Protein AF-0000000086267698 (afdb_homodimer)

Organism: Populus euphratica (NCBI:txid75702)

Secondary structure (DSSP, 8-state):
-----GGGTT--HHHHHHHHHHHHHS-TT-TTHHHHHHHHHTS-S-HHHHHHHHHHHHHHHHHHHHHHHHHHHHH-SS-------B------HHHHHHHHHHHH-/-----GGGTT--HHHHHHHHHHHHHS-TT-TTHHHHHHHHHTS-S-HHHHHHHHHHHHHHHHHHHHHHHHHHHHH-SS-------B------HHHHHHHHHHHH-

Foldseek 3Di:
DPPDQCLPPPDDPLLVVQLVVLPVVADPPPPCSLVSSCVSSPVPADSLSSLLVVLVVVVVLVVVQVVVVVVQVVPDPDPSPCPVDDPPPVCDPVSVVSVVVSVVD/DPPDQCLPPPDDPLLVVQLVVLPVVADPPPPCSLVSSCVSSPVPADSLSSLLVVLVVVVVLVVVQVVVVVVQVVPDPDPSPCPVDPPPPVCDPVSVVSVVVSVVD

Solvent-accessible surface area (backbone atoms only — not comparable to full-atom values): 11882 Å² total; per-residue (Å²): 130,82,67,73,55,68,82,61,57,85,50,46,47,68,43,50,52,36,40,49,50,30,53,20,70,45,49,89,77,44,92,55,34,47,60,53,36,17,51,61,46,65,59,81,46,47,44,66,52,50,51,51,51,47,44,50,52,51,49,52,53,49,46,30,50,50,28,53,52,52,49,47,59,71,68,48,96,56,83,72,69,80,70,50,42,47,29,74,78,67,66,46,74,65,44,50,53,50,49,55,50,54,74,71,99,129,82,68,75,54,68,81,61,59,86,50,45,47,67,42,48,51,36,41,50,51,30,54,21,71,44,49,88,78,43,92,54,34,46,59,54,36,16,50,61,45,64,59,80,46,47,44,67,53,49,51,52,51,48,45,50,52,51,51,53,51,49,46,31,50,50,28,53,50,50,48,49,59,71,66,45,97,56,83,73,70,79,70,50,42,48,29,73,76,67,64,45,74,65,44,51,54,51,50,54,49,54,76,70,100

pLDDT: mean 71.82, std 22.84, range [31.47, 97.5]

Structure (mmCIF, N/CA/C/O backbone):
data_AF-0000000086267698-model_v1
#
loop_
_entity.id
_entity.type
_entity.pdbx_description
1 polymer 'Protein RADIALIS-like 4'
#
loop_
_atom_site.group_PDB
_atom_site.id
_atom_site.type_symbol
_atom_site.label_atom_id
_atom_site.label_alt_id
_atom_site.label_comp_id
_atom_site.label_asym_id
_atom_site.label_entity_id
_atom_site.label_seq_id
_atom_site.pdbx_PDB_ins_code
_atom_site.Cartn_x
_atom_site.Cartn_y
_atom_site.Cartn_z
_atom_site.occupancy
_atom_site.B_iso_or_equiv
_atom_site.auth_seq_id
_atom_site.auth_comp_id
_atom_site.auth_asym_id
_atom_site.auth_atom_id
_atom_site.pdbx_PDB_model_num
ATOM 1 N N . MET A 1 1 ? -17.672 -8.023 -11.117 1 34.06 1 MET A N 1
ATOM 2 C CA . MET A 1 1 ? -16.75 -7.113 -11.797 1 34.06 1 MET A CA 1
ATOM 3 C C . MET A 1 1 ? -16.609 -5.809 -11.023 1 34.06 1 MET A C 1
ATOM 5 O O . MET A 1 1 ? -17.453 -4.918 -11.141 1 34.06 1 MET A O 1
ATOM 9 N N . ASP A 1 2 ? -16.266 -5.863 -9.844 1 43 2 ASP A N 1
ATOM 10 C CA . ASP A 1 2 ? -16.5 -4.785 -8.891 1 43 2 ASP A CA 1
ATOM 11 C C . ASP A 1 2 ? -15.789 -3.506 -9.32 1 43 2 ASP A C 1
ATOM 13 O O . ASP A 1 2 ? -14.586 -3.527 -9.602 1 43 2 ASP A O 1
ATOM 17 N N . ALA A 1 3 ? -16.562 -2.738 -9.969 1 49.53 3 ALA A N 1
ATOM 18 C CA . ALA A 1 3 ? -16.234 -1.419 -10.508 1 49.53 3 ALA A CA 1
ATOM 19 C C . ALA A 1 3 ? -15.367 -0.627 -9.531 1 49.53 3 ALA A C 1
ATOM 21 O O . ALA A 1 3 ? -15.609 -0.657 -8.32 1 49.53 3 ALA A O 1
ATOM 22 N N . LEU A 1 4 ? -14.125 -0.518 -9.953 1 57.16 4 LEU A N 1
ATOM 23 C CA . LEU A 1 4 ? -13.297 0.364 -9.133 1 57.16 4 LEU A CA 1
ATOM 24 C C . LEU A 1 4 ? -14.086 1.599 -8.703 1 57.16 4 LEU A C 1
ATOM 26 O O . LEU A 1 4 ? -14.789 2.203 -9.508 1 57.16 4 LEU A O 1
ATOM 30 N N . PRO A 1 5 ? -14.227 1.732 -7.473 1 56.91 5 PRO A N 1
ATOM 31 C CA . PRO A 1 5 ? -14.984 2.896 -7 1 56.91 5 PRO A CA 1
ATOM 32 C C . PRO A 1 5 ? -14.617 4.176 -7.746 1 56.91 5 PRO A C 1
ATOM 34 O O . PRO A 1 5 ? -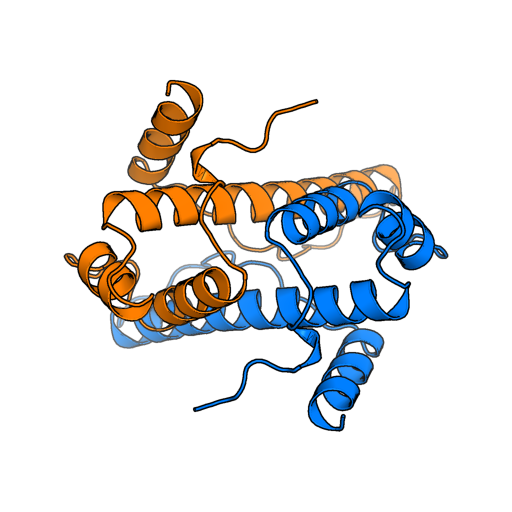13.461 4.375 -8.117 1 56.91 5 PRO A O 1
ATOM 37 N N . LYS A 1 6 ? -15.531 4.852 -8.18 1 57.47 6 LYS A N 1
ATOM 38 C CA . LYS A 1 6 ? -15.406 6.117 -8.906 1 57.47 6 LYS A CA 1
ATOM 39 C C . LYS A 1 6 ? -14.336 7.004 -8.281 1 57.47 6 LYS A C 1
ATOM 41 O O . LYS A 1 6 ? -13.695 7.801 -8.977 1 57.47 6 LYS A O 1
ATOM 46 N N . VAL A 1 7 ? -14.344 6.82 -6.949 1 58.22 7 VAL A N 1
ATOM 47 C CA . VAL A 1 7 ? -13.383 7.648 -6.227 1 58.22 7 VAL A CA 1
ATOM 48 C C . VAL A 1 7 ? -11.969 7.348 -6.715 1 58.22 7 VAL A C 1
ATOM 50 O O . VAL A 1 7 ? -11.078 8.195 -6.613 1 58.22 7 VAL A O 1
ATOM 53 N N . LEU A 1 8 ? -11.922 6.203 -7.266 1 61.47 8 LEU A N 1
ATOM 54 C CA . LEU A 1 8 ? -10.609 5.754 -7.719 1 61.47 8 LEU A CA 1
ATOM 55 C C . LEU A 1 8 ? -10.211 6.445 -9.023 1 61.47 8 LEU A C 1
ATOM 57 O O . LEU A 1 8 ? -9.031 6.531 -9.352 1 61.47 8 LEU A O 1
ATOM 61 N N . TYR A 1 9 ? -11.359 7.066 -9.508 1 65.62 9 TYR A N 1
ATOM 62 C CA . TYR A 1 9 ? -11.086 7.719 -10.781 1 65.62 9 TYR A CA 1
ATOM 63 C C . TYR A 1 9 ? -10.453 9.086 -10.57 1 65.62 9 TYR A C 1
ATOM 65 O O . TYR A 1 9 ? -10.742 9.766 -9.586 1 65.62 9 TYR A O 1
ATOM 73 N N . GLY A 1 10 ? -9.266 9.297 -11.172 1 80.44 10 GLY A N 1
ATOM 74 C CA . GLY A 1 10 ? -8.68 10.625 -11.172 1 80.44 10 GLY A CA 1
ATOM 75 C C . GLY A 1 10 ? -7.328 10.68 -10.484 1 80.44 10 GLY A C 1
ATOM 76 O O . GLY A 1 10 ? -6.742 11.758 -10.352 1 80.44 10 GLY A O 1
ATOM 77 N N . TRP A 1 11 ? -7.074 9.523 -9.906 1 88.75 11 TRP A N 1
ATOM 78 C CA . TRP A 1 11 ? -5.73 9.5 -9.344 1 88.75 11 TRP A CA 1
ATOM 79 C C . TRP A 1 11 ? -4.727 8.945 -10.352 1 88.75 11 TRP A C 1
ATOM 81 O O . TRP A 1 11 ? -4.949 7.883 -10.93 1 88.75 11 TRP A O 1
ATOM 91 N N . SER A 1 12 ? -3.734 9.719 -10.547 1 84 12 SER A N 1
ATOM 92 C CA . SER A 1 12 ? -2.615 9.211 -11.344 1 84 12 SER A CA 1
ATOM 93 C C . SER A 1 12 ? -1.603 8.484 -10.461 1 84 12 SER A C 1
ATOM 95 O O . SER A 1 12 ? -1.637 8.609 -9.234 1 84 12 SER A O 1
ATOM 97 N N . TRP A 1 13 ? -0.738 7.824 -11.062 1 84.06 13 TRP A N 1
ATOM 98 C CA . TRP A 1 13 ? 0.321 7.148 -10.32 1 84.06 13 TRP A CA 1
ATOM 99 C C . TRP A 1 13 ? 1.177 8.156 -9.562 1 84.06 13 TRP A C 1
ATOM 101 O O . TRP A 1 13 ? 1.533 7.926 -8.406 1 84.06 13 TRP A O 1
ATOM 111 N N . GLU A 1 14 ? 1.469 9.227 -10.25 1 84.5 14 GLU A N 1
ATOM 112 C CA . GLU A 1 14 ? 2.275 10.273 -9.625 1 84.5 14 GLU A CA 1
ATOM 113 C C . GLU A 1 14 ? 1.571 10.844 -8.398 1 84.5 14 GLU A C 1
ATOM 115 O O . GLU A 1 14 ? 2.197 11.047 -7.355 1 84.5 14 GLU A O 1
ATOM 120 N N . GLU A 1 15 ? 0.336 11.109 -8.547 1 90 15 GLU A N 1
ATOM 121 C CA . GLU A 1 15 ? -0.439 11.609 -7.418 1 90 15 GLU A CA 1
ATOM 122 C C . GLU A 1 15 ? -0.441 10.609 -6.262 1 90 15 GLU A C 1
ATOM 124 O O . GLU A 1 15 ? -0.322 11 -5.098 1 90 15 GLU A O 1
ATOM 129 N N . ASN A 1 16 ? -0.576 9.383 -6.617 1 91.44 16 ASN A N 1
ATOM 130 C CA . ASN A 1 16 ? -0.551 8.359 -5.578 1 91.44 16 ASN A CA 1
ATOM 131 C C . ASN A 1 16 ? 0.794 8.328 -4.855 1 91.44 16 ASN A C 1
ATOM 133 O O . ASN A 1 16 ? 0.844 8.195 -3.631 1 91.44 16 ASN A O 1
ATOM 137 N N . LYS A 1 17 ? 1.813 8.453 -5.555 1 89.81 17 LYS A N 1
ATOM 138 C CA . LYS A 1 17 ? 3.139 8.445 -4.941 1 89.81 17 LYS A CA 1
ATOM 139 C C . LYS A 1 17 ? 3.334 9.648 -4.027 1 89.81 17 LYS A C 1
ATOM 141 O O . LYS A 1 17 ? 3.873 9.516 -2.926 1 89.81 17 LYS A O 1
ATOM 146 N N . LEU A 1 18 ? 2.941 10.758 -4.484 1 92.19 18 LEU A N 1
ATOM 147 C CA . LEU A 1 18 ? 3.01 11.953 -3.652 1 92.19 18 LEU A CA 1
ATOM 148 C C . LEU A 1 18 ? 2.16 11.789 -2.396 1 92.19 18 LEU A C 1
ATOM 150 O O . LEU A 1 18 ? 2.572 12.195 -1.306 1 92.19 18 LEU A O 1
ATOM 154 N N . PHE A 1 19 ? 1.022 11.188 -2.541 1 94.81 19 PHE A N 1
ATOM 155 C CA . PHE A 1 19 ? 0.119 10.922 -1.429 1 94.81 19 PHE A CA 1
ATOM 156 C C . PHE A 1 19 ? 0.783 10.016 -0.396 1 94.81 19 PHE A C 1
ATOM 158 O O . PHE A 1 19 ? 0.757 10.312 0.801 1 94.81 19 PHE A O 1
ATOM 165 N N . GLU A 1 20 ? 1.372 9.008 -0.862 1 92.38 20 GLU A N 1
ATOM 166 C CA . GLU A 1 20 ? 2.043 8.062 0.025 1 92.38 20 GLU A CA 1
ATOM 167 C C . GLU A 1 20 ? 3.199 8.727 0.768 1 92.38 20 GLU A C 1
ATOM 169 O O . GLU A 1 20 ? 3.41 8.469 1.955 1 92.38 20 GLU A O 1
ATOM 174 N N . MET A 1 21 ? 3.889 9.516 0.102 1 93.06 21 MET A N 1
ATOM 175 C CA . MET A 1 21 ? 4.973 10.266 0.733 1 93.06 21 MET A CA 1
ATOM 176 C C . MET A 1 21 ? 4.43 11.211 1.797 1 93.06 21 MET A C 1
ATOM 178 O O . MET A 1 21 ? 4.996 11.32 2.887 1 93.06 21 MET A O 1
ATOM 182 N N . ALA A 1 22 ? 3.379 11.898 1.502 1 96.31 22 ALA A N 1
ATOM 183 C CA . ALA A 1 22 ? 2.75 12.82 2.445 1 96.31 22 ALA A CA 1
ATOM 184 C C . ALA A 1 22 ? 2.334 12.102 3.723 1 96.31 22 ALA A C 1
ATOM 186 O O . ALA A 1 22 ? 2.502 12.625 4.824 1 96.31 22 ALA A O 1
ATOM 187 N N . LEU A 1 23 ? 1.859 10.875 3.557 1 94.94 23 LEU A N 1
ATOM 188 C CA . LEU A 1 23 ? 1.433 10.094 4.715 1 94.94 23 LEU A CA 1
ATOM 189 C C . LEU A 1 23 ? 2.615 9.789 5.629 1 94.94 23 LEU A C 1
ATOM 191 O O . LEU A 1 23 ? 2.457 9.703 6.848 1 94.94 23 LEU A O 1
ATOM 195 N N . ALA A 1 24 ? 3.725 9.617 5.016 1 90.81 24 ALA A N 1
ATOM 196 C CA . ALA A 1 24 ? 4.926 9.312 5.785 1 90.81 24 ALA A CA 1
ATOM 197 C C . ALA A 1 24 ? 5.422 10.547 6.535 1 90.81 24 ALA A C 1
ATOM 199 O O . ALA A 1 24 ? 5.977 10.438 7.633 1 90.81 24 ALA A O 1
ATOM 200 N N . VAL A 1 25 ? 5.168 11.625 5.977 1 94.19 25 VAL A N 1
ATOM 201 C CA . VAL A 1 25 ? 5.742 12.867 6.469 1 94.19 25 VAL A CA 1
ATOM 202 C C . VAL A 1 25 ? 4.816 13.484 7.516 1 94.19 25 VAL A C 1
ATOM 204 O O . VAL A 1 25 ? 5.277 14.031 8.523 1 94.19 25 VAL A O 1
ATOM 207 N N . VAL A 1 26 ? 3.496 13.406 7.32 1 95.06 26 VAL A N 1
ATOM 208 C CA . VAL A 1 26 ? 2.533 14.078 8.188 1 95.06 26 VAL A CA 1
ATOM 209 C C . VAL A 1 26 ? 2.041 13.109 9.258 1 95.06 26 VAL A C 1
ATOM 211 O O . VAL A 1 26 ? 1.498 12.047 8.945 1 95.06 26 VAL A O 1
ATOM 214 N N . ASP A 1 27 ? 2.15 13.555 10.477 1 88.94 27 ASP A N 1
ATOM 215 C CA . ASP A 1 27 ? 1.721 12.75 11.617 1 88.94 27 ASP A CA 1
ATOM 216 C C . ASP A 1 27 ? 0.236 12.406 11.516 1 88.94 27 ASP A C 1
ATOM 218 O O . ASP A 1 27 ? -0.578 13.25 11.141 1 88.94 27 ASP A O 1
ATOM 222 N N . GLU A 1 28 ? -0.077 11.188 11.883 1 86.88 28 GLU A N 1
ATOM 223 C CA . GLU A 1 28 ? -1.46 10.727 11.844 1 86.88 28 GLU A CA 1
ATOM 224 C C . GLU A 1 28 ? -2.342 11.523 12.797 1 86.88 28 GLU A C 1
ATOM 226 O O . GLU A 1 28 ? -3.537 11.695 12.555 1 86.88 28 GLU A O 1
ATOM 231 N N . GLU A 1 29 ? -1.745 12.062 13.727 1 86.44 29 GLU A N 1
ATOM 232 C CA . GLU A 1 29 ? -2.508 12.75 14.766 1 86.44 29 GLU A CA 1
ATOM 233 C C . GLU A 1 29 ? -2.557 14.25 14.516 1 86.44 29 GLU A C 1
ATOM 235 O O . GLU A 1 29 ? -3.219 14.992 15.25 1 86.44 29 GLU A O 1
ATOM 240 N N . ASP A 1 30 ? -1.882 14.75 13.531 1 90.69 30 ASP A N 1
ATOM 241 C CA . ASP A 1 30 ? -1.944 16.172 13.195 1 90.69 30 ASP A CA 1
ATOM 242 C C . ASP A 1 30 ? -3.383 16.609 12.93 1 90.69 30 ASP A C 1
ATOM 244 O O . ASP A 1 30 ? -4.07 16.016 12.094 1 90.69 30 ASP A O 1
ATOM 248 N N . PRO A 1 31 ? -3.859 17.609 13.648 1 94.5 31 PRO A N 1
ATOM 249 C CA . PRO A 1 31 ? -5.25 18.031 13.477 1 94.5 31 PRO A CA 1
ATOM 250 C C . PRO A 1 31 ? -5.547 18.531 12.062 1 94.5 31 PRO A C 1
ATOM 252 O O . PRO A 1 31 ? -6.691 18.484 11.609 1 94.5 31 PRO A O 1
ATOM 255 N N . ASP A 1 32 ? -4.57 18.953 11.367 1 96.94 32 ASP A N 1
ATOM 256 C CA . ASP A 1 32 ? -4.738 19.438 10 1 96.94 32 ASP A CA 1
ATOM 257 C C . ASP A 1 32 ? -4.172 18.438 8.992 1 96.94 32 ASP A C 1
ATOM 259 O O . ASP A 1 32 ? -3.779 18.828 7.887 1 96.94 32 ASP A O 1
ATOM 263 N N . ARG A 1 33 ? -4.059 17.234 9.344 1 96.06 33 ARG A N 1
ATOM 264 C CA . ARG A 1 33 ? -3.354 16.234 8.555 1 96.06 33 ARG A CA 1
ATOM 265 C C . ARG A 1 33 ? -3.812 16.25 7.102 1 96.06 33 ARG A C 1
ATOM 267 O O . ARG A 1 33 ? -2.992 16.344 6.188 1 96.06 33 ARG A O 1
ATOM 274 N N . TRP A 1 34 ? -5.141 16.266 6.926 1 96.44 34 TRP A N 1
ATOM 275 C CA . TRP A 1 34 ? -5.656 16.062 5.574 1 96.44 34 TRP A CA 1
ATOM 276 C C . TRP A 1 34 ? -5.52 17.344 4.746 1 96.44 34 TRP A C 1
ATOM 278 O O . TRP A 1 34 ? -5.328 17.281 3.527 1 96.44 34 TRP A O 1
ATOM 288 N N . LYS A 1 35 ? -5.574 18.422 5.398 1 97.38 35 LYS A N 1
ATOM 289 C CA . LYS A 1 35 ? -5.27 19.688 4.723 1 97.38 35 LYS A CA 1
ATOM 290 C C . LYS A 1 35 ? -3.832 19.688 4.207 1 97.38 35 LYS A C 1
ATOM 292 O O . LYS A 1 35 ? -3.582 20.062 3.057 1 97.38 35 LYS A O 1
ATOM 297 N N . VAL A 1 36 ? -2.879 19.281 5.047 1 97.5 36 VAL A N 1
ATOM 298 C CA . VAL A 1 36 ? -1.464 19.281 4.695 1 97.5 36 VAL A CA 1
ATOM 299 C C . VAL A 1 36 ? -1.209 18.234 3.605 1 97.5 36 VAL A C 1
ATOM 301 O O . VAL A 1 36 ? -0.523 18.516 2.619 1 97.5 36 VAL A O 1
ATOM 304 N N . VAL A 1 37 ? -1.787 17.062 3.77 1 97.38 37 VAL A N 1
ATOM 305 C CA . VAL A 1 37 ? -1.616 15.984 2.797 1 97.38 37 VAL A CA 1
ATOM 306 C C . VAL A 1 37 ? -2.148 16.422 1.438 1 97.38 37 VAL A C 1
ATOM 308 O O . VAL A 1 37 ? -1.491 16.234 0.413 1 97.38 37 VAL A O 1
ATOM 311 N N . ALA A 1 38 ? -3.336 17.047 1.396 1 97.12 38 ALA A N 1
ATOM 312 C CA . ALA A 1 38 ? -3.91 17.516 0.141 1 97.12 38 ALA A CA 1
ATOM 313 C C . ALA A 1 38 ? -2.977 18.516 -0.545 1 97.12 38 ALA A C 1
ATOM 315 O O . ALA A 1 38 ? -2.779 18.453 -1.761 1 97.12 38 ALA A O 1
ATOM 316 N N . ALA A 1 39 ? -2.4 19.359 0.216 1 97.12 39 ALA A N 1
ATOM 317 C CA . ALA A 1 39 ? -1.478 20.359 -0.328 1 97.12 39 ALA A CA 1
ATOM 318 C C . ALA A 1 39 ? -0.237 19.688 -0.914 1 97.12 39 ALA A C 1
ATOM 320 O O . ALA A 1 39 ? 0.255 20.094 -1.97 1 97.12 39 ALA A O 1
ATOM 321 N N . MET A 1 40 ? 0.259 18.656 -0.314 1 96.12 40 MET A N 1
ATOM 322 C CA . MET A 1 40 ? 1.487 17.98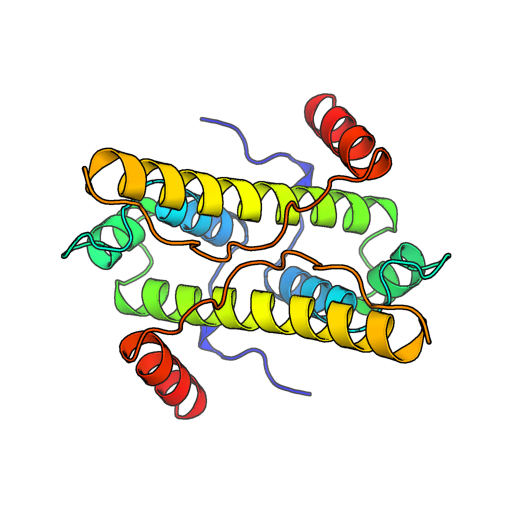4 -0.72 1 96.12 40 MET A CA 1
ATOM 323 C C . MET A 1 40 ? 1.271 17.188 -1.999 1 96.12 40 MET A C 1
ATOM 325 O O . MET A 1 40 ? 2.223 16.906 -2.73 1 96.12 40 MET A O 1
ATOM 329 N N . VAL A 1 41 ? 0.066 16.75 -2.342 1 95.19 41 VAL A N 1
ATOM 330 C CA . VAL A 1 41 ? -0.224 16 -3.562 1 95.19 41 VAL A CA 1
ATOM 331 C C . VAL A 1 41 ? -0.285 16.953 -4.75 1 95.19 41 VAL A C 1
ATOM 333 O O . VAL A 1 41 ? -0.22 16.531 -5.906 1 95.19 41 VAL A O 1
ATOM 336 N N . GLY A 1 42 ? -0.353 18.203 -4.562 1 88.75 42 GLY A N 1
ATOM 337 C CA . GLY A 1 42 ? -0.32 19.156 -5.648 1 88.75 42 GLY A CA 1
ATOM 338 C C . GLY A 1 42 ? -1.501 20.109 -5.641 1 88.75 42 GLY A C 1
ATOM 339 O O . GLY A 1 42 ? -1.693 20.875 -6.586 1 88.75 42 GLY A O 1
ATOM 340 N N . GLY A 1 43 ? -2.285 20.016 -4.699 1 81.69 43 GLY A N 1
ATOM 341 C CA . GLY A 1 43 ? -3.346 21 -4.52 1 81.69 43 GLY A CA 1
ATOM 342 C C . GLY A 1 43 ? -4.566 20.719 -5.375 1 81.69 43 GLY A C 1
ATOM 343 O O . GLY A 1 43 ? -5.559 21.453 -5.305 1 81.69 43 GLY A O 1
ATOM 344 N N . ARG A 1 44 ? -4.523 19.641 -6.168 1 87.88 44 ARG A N 1
ATOM 345 C CA . ARG A 1 44 ? -5.672 19.344 -7.016 1 87.88 44 ARG A CA 1
ATOM 346 C C . ARG A 1 44 ? -6.621 18.375 -6.324 1 87.88 44 ARG A C 1
ATOM 348 O O . ARG A 1 44 ? -7.727 18.125 -6.812 1 87.88 44 ARG A O 1
ATOM 355 N N . LYS A 1 45 ? -6.223 17.781 -5.309 1 93.81 45 LYS A N 1
ATOM 356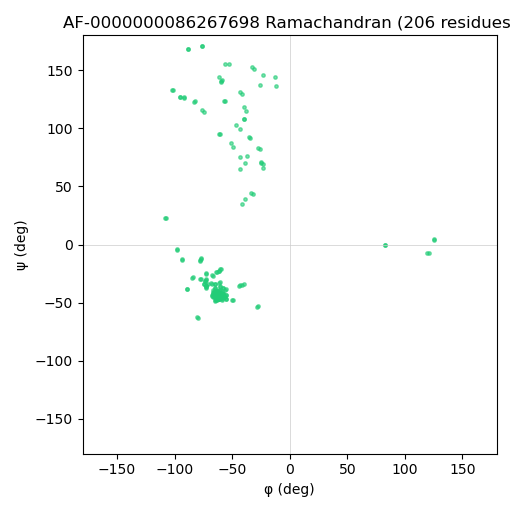 C CA . LYS A 1 45 ? -7.055 16.906 -4.496 1 93.81 45 LYS A CA 1
ATOM 357 C C . LYS A 1 45 ? -7.527 17.609 -3.229 1 93.81 45 LYS A C 1
ATOM 359 O O . LYS A 1 45 ? -6.758 18.312 -2.58 1 93.81 45 LYS A O 1
ATOM 364 N N . SER A 1 46 ? -8.844 17.453 -2.992 1 94 46 SER A N 1
ATOM 365 C CA . SER A 1 46 ? -9.406 18.031 -1.776 1 94 46 SER A CA 1
ATOM 366 C C . SER A 1 46 ? -9.055 17.188 -0.551 1 94 46 SER A C 1
ATOM 368 O O . SER A 1 46 ? -8.562 16.062 -0.681 1 94 46 SER A O 1
ATOM 370 N N . GLU A 1 47 ? -9.367 17.75 0.627 1 95 47 GLU A N 1
ATOM 371 C CA . GLU A 1 47 ? -9.211 17.016 1.876 1 95 47 GLU A CA 1
ATOM 372 C C . GLU A 1 47 ? -10.023 15.719 1.859 1 95 47 GLU A C 1
ATOM 374 O O . GLU A 1 47 ? -9.539 14.672 2.277 1 95 47 GLU A O 1
ATOM 379 N N . GLU A 1 48 ? -11.164 15.852 1.372 1 90.81 48 GLU A N 1
ATOM 380 C CA . GLU A 1 48 ? -12.039 14.68 1.29 1 90.81 48 GLU A CA 1
ATOM 381 C C . GLU A 1 48 ? -11.461 13.633 0.34 1 90.81 48 GLU A C 1
ATOM 383 O O . GLU A 1 48 ? -11.5 12.438 0.631 1 90.81 48 GLU A O 1
ATOM 388 N N . ASP A 1 49 ? -10.906 14.078 -0.763 1 93 49 ASP A N 1
ATOM 389 C CA . ASP A 1 49 ? -10.312 13.164 -1.73 1 93 49 ASP A CA 1
ATOM 390 C C . ASP A 1 49 ? -9.188 12.352 -1.098 1 93 49 ASP A C 1
ATOM 392 O O . ASP A 1 49 ? -9.117 11.133 -1.271 1 93 49 ASP A O 1
ATOM 396 N N . VAL A 1 50 ? -8.352 12.992 -0.395 1 94.56 50 VAL A N 1
ATOM 397 C CA . VAL A 1 50 ? -7.188 12.297 0.147 1 94.56 50 VAL A CA 1
ATOM 398 C C . VAL A 1 50 ? -7.617 11.398 1.306 1 94.56 50 VAL A C 1
ATOM 400 O O . VAL A 1 50 ? -7.035 10.328 1.521 1 94.56 50 VAL A O 1
ATOM 403 N N . GLN A 1 51 ? -8.609 11.773 2.025 1 90.31 51 GLN A N 1
ATOM 404 C CA . GLN A 1 51 ? -9.141 10.906 3.068 1 90.31 51 GLN A CA 1
ATOM 405 C C . GLN A 1 51 ? -9.703 9.617 2.473 1 90.31 51 GLN A C 1
ATOM 407 O O . GLN A 1 51 ? -9.43 8.523 2.967 1 90.31 51 GLN A O 1
ATOM 412 N N . LYS A 1 52 ? -10.445 9.789 1.495 1 88.31 52 LYS A N 1
ATOM 413 C CA . LYS A 1 52 ? -11.016 8.625 0.824 1 88.31 52 LYS A CA 1
ATOM 414 C C . LYS A 1 52 ? -9.922 7.738 0.238 1 88.31 52 LYS A C 1
ATOM 416 O O . LYS A 1 52 ? -10 6.512 0.326 1 88.31 52 LYS A O 1
ATOM 421 N N . HIS A 1 53 ? -8.945 8.352 -0.373 1 91.38 53 HIS A N 1
ATOM 422 C CA . HIS A 1 53 ? -7.82 7.613 -0.933 1 91.38 53 HIS A CA 1
ATOM 423 C C . HIS A 1 53 ? -7.07 6.848 0.153 1 91.38 53 HIS A C 1
ATOM 425 O O . HIS A 1 53 ? -6.551 5.758 -0.097 1 91.38 53 HIS A O 1
ATOM 431 N N . TYR A 1 54 ? -7.09 7.457 1.313 1 90.88 54 TYR A N 1
ATOM 432 C CA . TYR A 1 54 ? -6.469 6.789 2.453 1 90.88 54 TYR A CA 1
ATOM 433 C C . TYR A 1 54 ? -7.246 5.539 2.842 1 90.88 54 TYR A C 1
ATOM 435 O O . TYR A 1 54 ? -6.656 4.48 3.076 1 90.88 54 TYR A O 1
ATOM 443 N N . VAL A 1 55 ? -8.461 5.629 2.869 1 84.81 55 VAL A N 1
ATOM 444 C CA . VAL A 1 55 ? -9.305 4.484 3.199 1 84.81 55 VAL A CA 1
ATOM 445 C C . VAL A 1 55 ? -9.109 3.381 2.16 1 84.81 55 VAL A C 1
ATOM 447 O O . VAL A 1 55 ? -8.961 2.207 2.51 1 84.81 55 VAL A O 1
ATOM 450 N N . ILE A 1 56 ? -9.047 3.744 0.957 1 86.31 56 ILE A N 1
ATOM 451 C CA . ILE A 1 56 ? -8.852 2.791 -0.129 1 86.31 56 ILE A CA 1
ATOM 452 C C . ILE A 1 56 ? -7.484 2.119 0.019 1 86.31 56 ILE A C 1
ATOM 454 O O . ILE A 1 56 ? -7.363 0.902 -0.136 1 86.31 56 ILE A O 1
ATOM 458 N N . LEU A 1 57 ? -6.488 2.895 0.298 1 88.5 57 LEU A N 1
ATOM 459 C CA . LEU A 1 57 ? -5.156 2.35 0.537 1 88.5 57 LEU A CA 1
ATOM 460 C C . LEU A 1 57 ? -5.188 1.306 1.647 1 88.5 57 LEU A C 1
ATOM 462 O O . LEU A 1 57 ? -4.609 0.225 1.505 1 88.5 57 LEU A O 1
ATOM 466 N N . LEU A 1 58 ? -5.91 1.604 2.707 1 83.81 58 LEU A N 1
ATOM 467 C CA . LEU A 1 58 ? -6 0.682 3.834 1 83.81 58 LEU A CA 1
ATOM 468 C C . LEU A 1 58 ? -6.738 -0.592 3.439 1 83.81 58 LEU A C 1
ATOM 470 O O . LEU A 1 58 ? -6.344 -1.691 3.836 1 83.81 58 LEU A O 1
ATOM 474 N N . GLU A 1 59 ? -7.734 -0.427 2.715 1 82.75 59 GLU A N 1
ATOM 475 C CA . GLU A 1 59 ? -8.484 -1.587 2.236 1 82.75 59 GLU A CA 1
ATOM 476 C C . GLU A 1 59 ? -7.613 -2.477 1.353 1 82.75 59 GLU A C 1
ATOM 478 O O . GLU A 1 59 ? -7.648 -3.703 1.473 1 82.75 59 GLU A O 1
ATOM 483 N N . ASP A 1 60 ? -6.883 -1.868 0.47 1 84.44 60 ASP A N 1
ATOM 484 C CA . ASP A 1 60 ? -5.984 -2.621 -0.396 1 84.44 60 ASP A CA 1
ATOM 485 C C . ASP A 1 60 ? -4.973 -3.418 0.426 1 84.44 60 ASP A C 1
ATOM 487 O O . ASP A 1 60 ? -4.746 -4.602 0.162 1 84.44 60 ASP A O 1
ATOM 491 N N . LEU A 1 61 ? -4.434 -2.771 1.4 1 84.56 61 LEU A N 1
ATOM 492 C CA . LEU A 1 61 ? -3.447 -3.424 2.256 1 84.56 61 LEU A CA 1
ATOM 493 C C . LEU A 1 61 ? -4.074 -4.59 3.014 1 84.56 61 LEU A C 1
ATOM 495 O O . LEU A 1 61 ? -3.465 -5.656 3.131 1 84.56 61 LEU A O 1
ATOM 499 N N . GLN A 1 62 ? -5.219 -4.41 3.492 1 82.06 62 GLN A N 1
ATOM 500 C CA . GLN A 1 62 ? -5.922 -5.473 4.207 1 82.06 62 GLN A CA 1
ATOM 501 C C . GLN A 1 62 ? -6.211 -6.656 3.287 1 82.06 62 GLN A C 1
ATOM 503 O O . GLN A 1 62 ? -6.117 -7.812 3.707 1 82.06 62 GLN A O 1
ATOM 508 N N . GLY A 1 63 ? -6.602 -6.332 2.123 1 83.62 63 GLY A N 1
ATOM 509 C CA . GLY A 1 63 ? -6.852 -7.387 1.15 1 83.62 63 GLY A CA 1
ATOM 510 C C . GLY A 1 63 ? -5.629 -8.242 0.876 1 83.62 63 GLY A C 1
ATOM 511 O O . GLY A 1 63 ? -5.715 -9.477 0.867 1 83.62 63 GLY A O 1
ATOM 512 N N . ILE A 1 64 ? -4.562 -7.629 0.659 1 86.44 64 ILE A N 1
ATOM 513 C CA . ILE A 1 64 ? -3.314 -8.336 0.385 1 86.44 64 ILE A CA 1
ATOM 514 C C . ILE A 1 64 ? -2.936 -9.195 1.587 1 86.44 64 ILE A C 1
ATOM 516 O O . ILE A 1 64 ? -2.6 -10.375 1.432 1 86.44 64 ILE A O 1
ATOM 520 N N . GLU A 1 65 ? -3.057 -8.641 2.773 1 81.38 65 GLU A N 1
ATOM 521 C CA . GLU A 1 65 ? -2.725 -9.344 4.012 1 81.38 65 GLU A CA 1
ATOM 522 C C . GLU A 1 65 ? -3.639 -10.539 4.234 1 81.38 65 GLU A C 1
ATOM 524 O O . GLU A 1 65 ? -3.18 -11.609 4.645 1 81.38 65 GLU A O 1
ATOM 529 N N . SER A 1 66 ? -4.836 -10.344 4.078 1 81.69 66 SER A N 1
ATOM 530 C CA . SER A 1 66 ? -5.793 -11.438 4.238 1 81.69 66 SER A CA 1
ATOM 531 C C . SER A 1 66 ? -5.477 -12.594 3.293 1 81.69 66 SER A C 1
ATOM 533 O O . SER A 1 66 ? -5.551 -13.758 3.684 1 81.69 66 SER A O 1
ATOM 535 N N . GLY A 1 67 ? -5.188 -12.281 2.066 1 82.38 67 GLY A N 1
ATOM 536 C CA . GLY A 1 67 ? -4.773 -13.312 1.127 1 82.38 67 GLY A CA 1
ATOM 537 C C . GLY A 1 67 ? -3.584 -14.117 1.611 1 82.38 67 GLY A C 1
ATOM 538 O O . GLY A 1 67 ? -3.588 -15.344 1.539 1 82.38 67 GLY A O 1
ATOM 539 N N . LYS A 1 68 ? -2.57 -13.453 2.098 1 79.19 68 LYS A N 1
ATOM 540 C CA . LYS A 1 68 ? -1.38 -14.102 2.639 1 79.19 68 LYS A CA 1
ATOM 541 C C . LYS A 1 68 ? -1.74 -15.055 3.773 1 79.19 68 LYS A C 1
ATOM 543 O O . LYS A 1 68 ? -1.224 -16.172 3.842 1 79.19 68 LYS A O 1
ATOM 548 N N . LEU A 1 69 ? -2.582 -14.617 4.648 1 78.75 69 LEU A N 1
ATOM 549 C CA . LEU A 1 69 ? -3.012 -15.422 5.789 1 78.75 69 LEU A CA 1
ATOM 550 C C . LEU A 1 69 ? -3.781 -16.656 5.328 1 78.75 69 LEU A C 1
ATOM 552 O O . LEU A 1 69 ? -3.562 -17.75 5.84 1 78.75 69 LEU A O 1
ATOM 556 N N . ASP A 1 70 ? -4.59 -16.453 4.363 1 81.81 70 ASP A N 1
ATOM 557 C CA . ASP A 1 70 ? -5.391 -17.547 3.826 1 81.81 70 ASP A CA 1
ATOM 558 C C . ASP A 1 70 ? -4.5 -18.641 3.232 1 81.81 70 ASP A C 1
ATOM 560 O O . ASP A 1 70 ? -4.711 -19.828 3.484 1 81.81 70 ASP A O 1
ATOM 564 N N . HIS A 1 71 ? -3.49 -18.328 2.531 1 81.81 71 HIS A N 1
ATOM 565 C CA . HIS A 1 71 ? -2.609 -19.297 1.877 1 81.81 71 HIS A CA 1
ATOM 566 C C . HIS A 1 71 ? -1.729 -20.016 2.893 1 81.81 71 HIS A C 1
ATOM 568 O O . HIS A 1 71 ? -1.373 -21.172 2.697 1 81.81 71 HIS A O 1
ATOM 574 N N . THR A 1 72 ? -1.345 -19.219 3.928 1 77.44 72 THR A N 1
ATOM 575 C CA . THR A 1 72 ? -0.553 -19.828 4.992 1 77.44 72 THR A CA 1
ATOM 576 C C . THR A 1 72 ? -1.375 -20.875 5.754 1 77.44 72 THR A C 1
ATOM 578 O O . THR A 1 72 ? -0.857 -21.922 6.137 1 77.44 72 THR A O 1
ATOM 581 N N . LEU A 1 73 ? -2.541 -20.547 6.066 1 74.5 73 LEU A N 1
ATOM 582 C CA . LEU A 1 73 ? -3.42 -21.453 6.793 1 74.5 73 LEU A CA 1
ATOM 583 C C . LEU A 1 73 ? -3.738 -22.688 5.957 1 74.5 73 LEU A C 1
ATOM 585 O O . LEU A 1 73 ? -3.818 -23.797 6.488 1 74.5 73 LEU A O 1
ATOM 589 N N . VAL A 1 74 ? -3.922 -22.453 4.734 1 72.56 74 VAL A N 1
ATOM 590 C CA . VAL A 1 74 ? -4.262 -23.594 3.875 1 72.56 74 VAL A CA 1
ATOM 591 C C . VAL A 1 74 ? -3.031 -24.469 3.67 1 72.56 74 VAL A C 1
ATOM 593 O O . VAL A 1 74 ? -3.145 -25.703 3.596 1 72.56 74 VAL A O 1
ATOM 596 N N . GLY A 1 75 ? -1.864 -23.953 3.547 1 59.59 75 GLY A N 1
ATOM 597 C CA . GLY A 1 75 ? -0.677 -24.766 3.311 1 59.59 75 GLY A CA 1
ATOM 598 C C . GLY A 1 75 ? -0.134 -25.406 4.57 1 59.59 75 GLY A C 1
ATOM 599 O O . GLY A 1 75 ? 0.542 -26.438 4.5 1 59.59 75 GLY A O 1
ATOM 600 N N . GLU A 1 76 ? 0.389 -24.812 5.785 1 53.28 76 GLU A N 1
ATOM 601 C CA . GLU A 1 76 ? 0.982 -25.375 6.992 1 53.28 76 GLU A CA 1
ATOM 602 C C . GLU A 1 76 ? -0.087 -25.969 7.902 1 53.28 76 GLU A C 1
ATOM 604 O O . GLU A 1 76 ? -1.132 -25.359 8.125 1 53.28 76 GLU A O 1
ATOM 609 N N . ALA A 1 77 ? -0.331 -27.438 8.352 1 42.91 77 ALA A N 1
ATOM 610 C CA . ALA A 1 77 ? -0.578 -27.844 9.734 1 42.91 77 ALA A CA 1
ATOM 611 C C . ALA A 1 77 ? 0.089 -26.875 10.711 1 42.91 77 ALA A C 1
ATOM 613 O O . ALA A 1 77 ? -0.022 -27.047 11.93 1 42.91 77 ALA A O 1
ATOM 614 N N . GLN A 1 78 ? 1.358 -26.625 10.578 1 38.31 78 GLN A N 1
ATOM 615 C CA . GLN A 1 78 ? 2.381 -26.094 11.477 1 38.31 78 GLN A CA 1
ATOM 616 C C . GLN A 1 78 ? 2.018 -24.703 11.977 1 38.31 78 GLN A C 1
ATOM 618 O O . GLN A 1 78 ? 1.277 -23.969 11.305 1 38.31 78 GLN A O 1
ATOM 623 N N . PRO A 1 79 ? 2.395 -24.547 13.367 1 35.94 79 PRO A N 1
ATOM 624 C CA . PRO A 1 79 ? 2.148 -23.328 14.133 1 35.94 79 PRO A CA 1
ATOM 625 C C . PRO A 1 79 ? 2.486 -22.062 13.336 1 35.94 79 PRO A C 1
ATOM 627 O O . PRO A 1 79 ? 3.615 -21.906 12.867 1 35.94 79 PRO A O 1
ATOM 630 N N . CYS A 1 80 ? 1.871 -21.875 12.445 1 38.06 80 CYS A N 1
ATOM 631 C CA . CYS A 1 80 ? 1.998 -20.656 11.648 1 38.06 80 CYS A CA 1
ATOM 632 C C . CYS A 1 80 ? 2.527 -19.516 12.5 1 38.06 80 CYS A C 1
ATOM 634 O O . CYS A 1 80 ? 2.027 -19.266 13.594 1 38.06 80 CYS A O 1
ATOM 636 N N . VAL A 1 81 ? 3.818 -19.438 12.688 1 34.69 81 VAL A N 1
ATOM 637 C CA . VAL A 1 81 ? 4.656 -18.375 13.25 1 34.69 81 VAL A CA 1
ATOM 638 C C . VAL A 1 81 ? 3.945 -17.031 13.133 1 34.69 81 VAL A C 1
ATOM 640 O O . VAL A 1 81 ? 3.092 -16.844 12.266 1 34.69 81 VAL A O 1
ATOM 643 N N . GLN A 1 82 ? 4.16 -16.188 14.086 1 33.69 82 GLN A N 1
ATOM 644 C CA . GLN A 1 82 ? 3.891 -14.797 14.422 1 33.69 82 GLN A CA 1
ATOM 645 C C . GLN A 1 82 ? 4.102 -13.891 13.211 1 33.69 82 GLN A C 1
ATOM 647 O O . GLN A 1 82 ? 5.234 -13.523 12.891 1 33.69 82 GLN A O 1
ATOM 652 N N . VAL A 1 83 ? 3.768 -14.398 12.008 1 33.84 83 VAL A N 1
ATOM 653 C CA . VAL A 1 83 ? 3.955 -13.352 11.008 1 33.84 83 VAL A CA 1
ATOM 654 C C . VAL A 1 83 ? 3.545 -12 11.586 1 33.84 83 VAL A C 1
ATOM 656 O O . VAL A 1 83 ? 2.402 -11.82 12.016 1 33.84 83 VAL A O 1
ATOM 659 N N . ASP A 1 84 ? 4.332 -11.477 12.375 1 34 84 ASP A N 1
ATOM 660 C CA . ASP A 1 84 ? 4.355 -10.125 12.922 1 34 84 ASP A CA 1
ATOM 661 C C . ASP A 1 84 ? 3.799 -9.117 11.914 1 34 84 ASP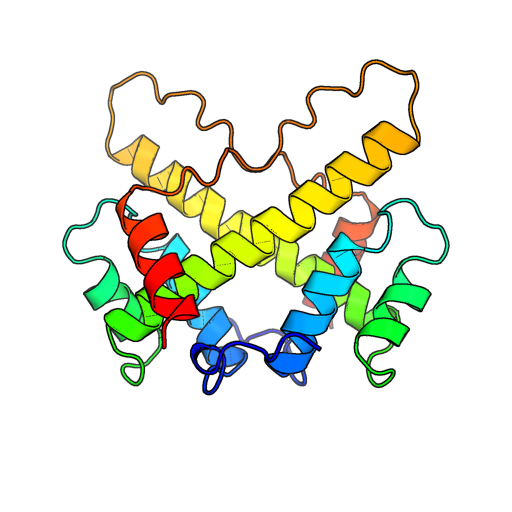 A C 1
ATOM 663 O O . ASP A 1 84 ? 4.52 -8.648 11.031 1 34 84 ASP A O 1
ATOM 667 N N . CYS A 1 85 ? 2.713 -9.508 11.305 1 37.84 85 CYS A N 1
ATOM 668 C CA . CYS A 1 85 ? 1.884 -8.844 10.305 1 37.84 85 CYS A CA 1
ATOM 669 C C . CYS A 1 85 ? 1.874 -7.34 10.516 1 37.84 85 CYS A C 1
ATOM 671 O O . CYS A 1 85 ? 2.225 -6.859 11.602 1 37.84 85 CYS A O 1
ATOM 673 N N . PHE A 1 86 ? 1.647 -6.516 9.32 1 35.5 86 PHE A N 1
ATOM 674 C CA . PHE A 1 86 ? 1.188 -5.133 9.375 1 35.5 86 PHE A CA 1
ATOM 675 C C . PHE A 1 86 ? 0.211 -4.934 10.531 1 35.5 86 PHE A C 1
ATOM 677 O O . PHE A 1 86 ? -0.615 -5.809 10.805 1 35.5 86 PHE A O 1
ATOM 684 N N . GLN A 1 87 ? 0.53 -4.574 11.664 1 34.84 87 GLN A N 1
ATOM 685 C CA . GLN A 1 87 ? -0.452 -4.102 12.633 1 34.84 87 GLN A CA 1
ATOM 686 C C . GLN A 1 87 ? -1.799 -3.836 11.969 1 34.84 87 GLN A C 1
ATOM 688 O O . GLN A 1 87 ? -1.855 -3.484 10.789 1 34.84 87 GLN A O 1
ATOM 693 N N . SER A 1 88 ? -3.002 -4.254 12.57 1 32.06 88 SER A N 1
ATOM 694 C CA . SER A 1 88 ? -4.41 -3.877 12.469 1 32.06 88 SER A CA 1
ATOM 695 C C . SER A 1 88 ? -4.562 -2.451 11.953 1 32.06 88 SER A C 1
ATOM 697 O O . SER A 1 88 ? -4.051 -1.508 12.555 1 32.06 88 SER A O 1
ATOM 699 N N . VAL A 1 89 ? -4.246 -2.17 10.672 1 36.12 89 VAL A N 1
ATOM 700 C CA . VAL A 1 89 ? -4.93 -0.919 10.352 1 36.12 89 VAL A CA 1
ATOM 701 C C . VAL A 1 89 ? -6.148 -0.75 11.258 1 36.12 89 VAL A C 1
ATOM 703 O O . VAL A 1 89 ? -7.055 -1.583 11.25 1 36.12 89 VAL A O 1
ATOM 706 N N . CYS A 1 90 ? -5.898 -0.494 12.453 1 38.16 90 CYS A N 1
ATOM 707 C CA . CYS A 1 90 ? -7.055 -0.107 13.25 1 38.16 90 CYS A CA 1
ATOM 708 C C . CYS A 1 90 ? -7.84 1.006 12.562 1 38.16 90 CYS A C 1
ATOM 710 O O . CYS A 1 90 ? -7.34 2.121 12.406 1 38.16 90 CYS A O 1
ATOM 712 N N . TRP A 1 91 ? -8.703 0.583 11.758 1 42.28 91 TRP A N 1
ATOM 713 C CA . TRP A 1 91 ? -9.648 1.575 11.266 1 42.28 91 TRP A CA 1
ATOM 714 C C . TRP A 1 91 ? -10.195 2.428 12.406 1 42.28 91 TRP A C 1
ATOM 716 O O . TRP A 1 91 ? -10.625 1.898 13.438 1 42.28 91 TRP A O 1
ATOM 726 N N . THR A 1 92 ? -9.664 3.518 12.438 1 42.41 92 THR A N 1
ATOM 727 C CA . THR A 1 92 ? -10.422 4.355 13.359 1 42.41 92 THR A CA 1
ATOM 728 C C . THR A 1 92 ? -11.891 4.422 12.953 1 42.41 92 THR A C 1
ATOM 730 O O . THR A 1 92 ? -12.25 4.023 11.844 1 42.41 92 THR A O 1
ATOM 733 N N . ASP A 1 93 ? -12.703 4.688 13.914 1 44.88 93 ASP A N 1
ATOM 734 C CA . ASP A 1 93 ? -14.117 4.941 13.641 1 44.88 93 ASP A CA 1
ATOM 735 C C . ASP A 1 93 ? -14.281 5.855 12.43 1 44.88 93 ASP A C 1
ATOM 737 O O . ASP A 1 93 ? -15.219 5.68 11.641 1 44.88 93 ASP A O 1
ATOM 741 N N . GLU A 1 94 ? -13.445 6.734 12.289 1 48.91 94 GLU A N 1
ATOM 742 C CA . GLU A 1 94 ? -13.531 7.691 11.195 1 48.91 94 GLU A CA 1
ATOM 743 C C . GLU A 1 94 ? -13.211 7.023 9.859 1 48.91 94 GLU A C 1
ATOM 745 O O . GLU A 1 94 ? -13.836 7.328 8.836 1 48.91 94 GLU A O 1
ATOM 750 N N . ASP A 1 95 ? -12.406 6.18 9.93 1 50.31 95 ASP A N 1
ATOM 751 C CA . ASP A 1 95 ? -12.078 5.434 8.719 1 50.31 95 ASP A CA 1
ATOM 752 C C . ASP A 1 95 ? -13.266 4.605 8.242 1 50.31 95 ASP A C 1
ATOM 754 O O . ASP A 1 95 ? -13.547 4.547 7.039 1 50.31 95 ASP A O 1
ATOM 758 N N . HIS A 1 9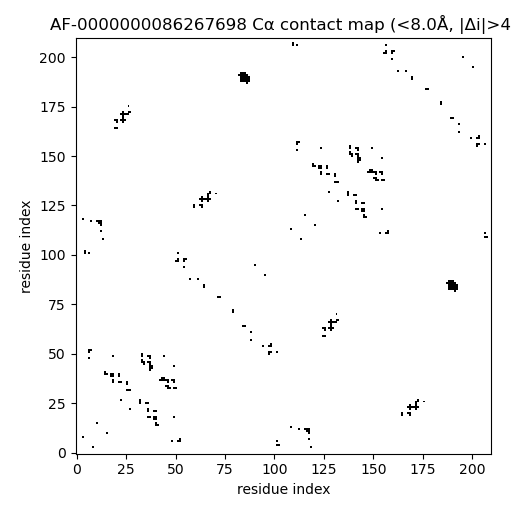6 ? -13.844 4 9.172 1 49.5 96 HIS A N 1
ATOM 759 C CA . HIS A 1 96 ? -15.047 3.23 8.859 1 49.5 96 HIS A CA 1
ATOM 760 C C . HIS A 1 96 ? -16.109 4.105 8.211 1 49.5 96 HIS A C 1
ATOM 762 O O . HIS A 1 96 ? -16.766 3.686 7.262 1 49.5 96 HIS A O 1
ATOM 768 N N . LYS A 1 97 ? -16.234 5.16 8.789 1 49.56 97 LYS A N 1
ATOM 769 C CA . LYS A 1 97 ? -17.266 6.066 8.281 1 49.56 97 LYS A CA 1
ATOM 770 C C . LYS A 1 97 ? -16.984 6.461 6.832 1 49.56 97 LYS A C 1
ATOM 772 O O . LYS A 1 97 ? -17.906 6.578 6.023 1 49.56 97 LYS A O 1
ATOM 777 N N . LEU A 1 98 ? -15.844 6.59 6.59 1 44.88 98 LEU A N 1
ATOM 778 C CA . LEU A 1 98 ? -15.477 7.023 5.246 1 44.88 98 LEU A CA 1
ATOM 779 C C . LEU A 1 98 ? -15.648 5.891 4.242 1 44.88 98 LEU A C 1
ATOM 781 O O . LEU A 1 98 ? -16.078 6.117 3.111 1 44.88 98 LEU A O 1
ATOM 785 N N . LEU A 1 99 ? -15.422 4.73 4.641 1 49.06 99 LEU A N 1
ATOM 786 C CA . LEU A 1 99 ? -15.602 3.572 3.77 1 49.06 99 LEU A CA 1
ATOM 787 C C . LEU A 1 99 ? -17.062 3.395 3.391 1 49.06 99 LEU A C 1
ATOM 789 O O . LEU A 1 99 ? -17.375 3.076 2.242 1 49.06 99 LEU A O 1
ATOM 793 N N . ILE A 1 100 ? -17.859 3.463 4.398 1 46.28 100 ILE A N 1
ATOM 794 C CA . ILE A 1 100 ? -19.297 3.354 4.18 1 46.28 100 ILE A CA 1
ATOM 795 C C . ILE A 1 100 ? -19.75 4.41 3.18 1 46.28 100 ILE A C 1
ATOM 797 O O . ILE A 1 100 ? -20.562 4.129 2.295 1 46.28 100 ILE A O 1
ATOM 801 N N . ARG A 1 101 ? -19.219 5.543 3.254 1 43 101 ARG A N 1
ATOM 802 C CA . ARG A 1 101 ? -19.594 6.609 2.336 1 43 101 ARG A CA 1
ATOM 803 C C . ARG A 1 101 ? -19.141 6.297 0.913 1 43 101 ARG A C 1
ATOM 805 O O . ARG A 1 101 ? -19.844 6.629 -0.051 1 43 101 ARG A O 1
ATOM 812 N N . LEU A 1 102 ? -18.156 5.723 0.841 1 43.53 102 LEU A N 1
ATOM 813 C CA . LEU A 1 102 ? -17.656 5.34 -0.475 1 43.53 102 LEU A CA 1
ATOM 814 C C . LEU A 1 102 ? -18.578 4.32 -1.132 1 43.53 102 LEU A C 1
ATOM 816 O O . LEU A 1 102 ? -18.781 4.352 -2.348 1 43.53 102 LEU A O 1
ATOM 820 N N . ASP A 1 103 ? -19.047 3.381 -0.414 1 43.59 103 ASP A N 1
ATOM 821 C CA . ASP A 1 103 ? -19.953 2.383 -0.958 1 43.59 103 ASP A CA 1
ATOM 822 C C . ASP A 1 103 ? -21.297 3.014 -1.328 1 43.59 103 ASP A C 1
ATOM 824 O O . ASP A 1 103 ? -22.047 2.475 -2.154 1 43.59 103 ASP A O 1
ATOM 828 N N . MET A 1 104 ? -21.625 4.07 -0.676 1 40.03 104 MET A N 1
ATOM 829 C CA . MET A 1 104 ? -22.938 4.664 -0.893 1 40.03 104 MET A CA 1
ATOM 830 C C . MET A 1 104 ? -22.922 5.598 -2.1 1 40.03 104 MET A C 1
ATOM 832 O O . MET A 1 104 ? -23.953 5.797 -2.752 1 40.03 104 MET A O 1
ATOM 836 N N . ASP A 1 105 ? -21.75 6.145 -2.328 1 36.91 105 ASP A N 1
ATOM 837 C CA . ASP A 1 105 ? -21.844 7.102 -3.426 1 36.91 105 ASP A CA 1
ATOM 838 C C . ASP A 1 105 ? -21.453 6.453 -4.754 1 36.91 105 ASP A C 1
ATOM 840 O O . ASP A 1 105 ? -20.484 5.703 -4.824 1 36.91 105 ASP A O 1
ATOM 844 N N . MET B 1 1 ? 14.922 15.852 -5.332 1 33.69 1 MET B N 1
ATOM 845 C CA . MET B 1 1 ? 13.703 15.68 -6.105 1 33.69 1 MET B CA 1
ATOM 846 C C . MET B 1 1 ? 13.609 14.266 -6.668 1 33.69 1 MET B C 1
ATOM 848 O O . MET B 1 1 ? 14.227 13.953 -7.688 1 33.69 1 MET B O 1
ATOM 852 N N . ASP B 1 2 ? 13.648 13.297 -5.891 1 43.28 2 ASP B N 1
ATOM 853 C CA . ASP B 1 2 ? 13.969 11.938 -6.301 1 43.28 2 ASP B CA 1
ATOM 854 C C . ASP B 1 2 ? 12.969 11.414 -7.324 1 43.28 2 ASP B C 1
ATOM 856 O O . ASP B 1 2 ? 11.758 11.492 -7.105 1 43.28 2 ASP B O 1
ATOM 860 N N . ALA B 1 3 ? 13.383 11.578 -8.531 1 49.09 3 ALA B N 1
ATOM 861 C CA . ALA B 1 3 ? 12.703 11.164 -9.758 1 49.09 3 ALA B CA 1
ATOM 862 C C . ALA B 1 3 ? 12.039 9.805 -9.594 1 49.09 3 ALA B C 1
ATOM 864 O O . ALA B 1 3 ? 12.609 8.898 -8.984 1 49.09 3 ALA B O 1
ATOM 865 N N . LEU B 1 4 ? 10.711 9.906 -9.531 1 56.31 4 LEU B N 1
ATOM 866 C CA . LEU B 1 4 ? 10.023 8.617 -9.547 1 56.31 4 LEU B CA 1
ATOM 867 C C . LEU B 1 4 ? 10.703 7.641 -10.492 1 56.31 4 LEU B C 1
ATOM 869 O O . LEU B 1 4 ? 11.047 8 -11.625 1 56.31 4 LEU B O 1
ATOM 873 N N . PRO B 1 5 ? 11.211 6.641 -9.945 1 57 5 PRO B N 1
ATOM 874 C CA . PRO B 1 5 ? 11.898 5.672 -10.805 1 57 5 PRO B CA 1
ATOM 875 C C . PRO B 1 5 ? 11.141 5.402 -12.102 1 57 5 PRO B C 1
ATOM 877 O O . PRO B 1 5 ? 9.906 5.406 -12.117 1 57 5 PRO B O 1
ATOM 880 N N . LYS B 1 6 ? 11.758 5.473 -13.156 1 56.97 6 LYS B N 1
ATOM 881 C CA . LYS B 1 6 ? 11.242 5.23 -14.5 1 56.97 6 LYS B CA 1
ATOM 882 C C . LYS B 1 6 ? 10.281 4.043 -14.516 1 56.97 6 LYS B C 1
ATOM 884 O O . LYS B 1 6 ? 9.352 3.998 -15.32 1 56.97 6 LYS B O 1
ATOM 889 N N . VAL B 1 7 ? 10.711 3.137 -13.609 1 58.22 7 VAL B N 1
ATOM 890 C CA . VAL B 1 7 ? 9.898 1.928 -13.562 1 58.22 7 VAL B CA 1
ATOM 891 C C . VAL B 1 7 ? 8.461 2.285 -13.18 1 58.22 7 VAL B C 1
ATOM 893 O O . VAL B 1 7 ? 7.527 1.558 -13.516 1 58.22 7 VAL B O 1
ATOM 896 N N . LEU B 1 8 ? 8.422 3.408 -12.594 1 61.31 8 LEU B N 1
ATOM 897 C CA . LEU B 1 8 ? 7.121 3.84 -12.102 1 61.31 8 LEU B CA 1
ATOM 898 C C . LEU B 1 8 ? 6.258 4.367 -13.242 1 61.31 8 LEU B C 1
ATOM 900 O O . LEU B 1 8 ? 5.027 4.383 -13.141 1 61.31 8 LEU B O 1
ATOM 904 N N . TYR B 1 9 ? 7.102 4.52 -14.359 1 65.38 9 TYR B N 1
ATOM 905 C CA . TYR B 1 9 ? 6.363 5.078 -15.492 1 65.38 9 TYR B CA 1
ATOM 906 C C . TYR B 1 9 ? 5.617 3.982 -16.25 1 65.38 9 TYR B C 1
ATOM 908 O O . TYR B 1 9 ? 6.09 2.848 -16.328 1 65.38 9 TYR B O 1
ATOM 916 N N . GLY B 1 10 ? 4.289 4.145 -16.359 1 80.44 10 GLY B N 1
ATOM 917 C CA . GLY B 1 10 ? 3.535 3.244 -17.219 1 80.44 10 GLY B CA 1
ATOM 918 C C . GLY B 1 10 ? 2.457 2.477 -16.469 1 80.44 10 GLY B C 1
ATOM 919 O O . GLY B 1 10 ? 1.783 1.625 -17.047 1 80.44 10 GLY B O 1
ATOM 920 N N . TRP B 1 11 ? 2.566 2.695 -15.18 1 88.75 11 TRP B N 1
ATOM 921 C CA . TRP B 1 11 ? 1.471 2.072 -14.445 1 88.75 11 TRP B CA 1
ATOM 922 C C . TRP B 1 11 ? 0.308 3.043 -14.266 1 88.75 11 TRP B C 1
ATOM 924 O O . TRP B 1 11 ? 0.501 4.18 -13.836 1 88.75 11 TRP B O 1
ATOM 934 N N . SER B 1 12 ? -0.814 2.57 -14.672 1 83.94 12 SER B N 1
ATOM 935 C CA . SER B 1 12 ? -2.027 3.326 -14.383 1 83.94 12 SER B CA 1
ATOM 936 C C . SER B 1 12 ? -2.607 2.943 -13.023 1 83.94 12 SER B C 1
ATOM 938 O O . SER B 1 12 ? -2.229 1.921 -12.445 1 83.94 12 SER B O 1
ATOM 940 N N . TRP B 1 13 ? -3.5 3.695 -12.594 1 84.12 13 TRP B N 1
ATOM 941 C CA . TRP B 1 13 ? -4.172 3.377 -11.344 1 84.12 13 TRP B CA 1
ATOM 942 C C . TRP B 1 13 ? -4.902 2.041 -11.438 1 84.12 13 TRP B C 1
ATOM 944 O O . TRP B 1 13 ? -4.855 1.231 -10.508 1 84.12 13 TRP B O 1
ATOM 954 N N . GLU B 1 14 ? -5.547 1.875 -12.57 1 84.5 14 GLU B N 1
ATOM 955 C CA . GLU B 1 14 ? -6.273 0.628 -12.781 1 84.5 14 GLU B CA 1
ATOM 956 C C . GLU B 1 14 ? -5.332 -0.572 -12.758 1 84.5 14 GLU B C 1
ATOM 958 O O . GLU B 1 14 ? -5.637 -1.598 -12.148 1 84.5 14 GLU B O 1
ATOM 963 N N . GLU B 1 15 ? -4.246 -0.431 -13.414 1 90.12 15 GLU B N 1
ATOM 964 C CA . GLU B 1 15 ? -3.254 -1.5 -13.414 1 90.12 15 GLU B CA 1
ATOM 965 C C . GLU B 1 15 ? -2.754 -1.783 -12 1 90.12 15 GLU B C 1
ATOM 967 O O . GLU B 1 15 ? -2.574 -2.941 -11.617 1 90.12 15 GLU B O 1
ATOM 972 N N . ASN B 1 16 ? -2.553 -0.74 -11.281 1 91.44 16 ASN B N 1
ATOM 973 C CA . ASN B 1 16 ? -2.111 -0.925 -9.906 1 91.44 16 ASN B CA 1
ATOM 974 C C . ASN B 1 16 ? -3.156 -1.665 -9.078 1 91.44 16 ASN B C 1
ATOM 976 O O . ASN B 1 16 ? -2.818 -2.541 -8.281 1 91.44 16 ASN B O 1
ATOM 980 N N . LYS B 1 17 ? -4.344 -1.35 -9.258 1 89.81 17 LYS B N 1
ATOM 981 C CA . LYS B 1 17 ? -5.406 -2.014 -8.508 1 89.81 17 LYS B CA 1
ATOM 982 C C . LYS B 1 17 ? -5.496 -3.492 -8.875 1 89.81 17 LYS B C 1
ATOM 984 O O . LYS B 1 17 ? -5.656 -4.344 -8 1 89.81 17 LYS B O 1
ATOM 989 N N . LEU B 1 18 ? -5.426 -3.762 -10.102 1 92.25 18 LEU B N 1
ATOM 990 C CA . LEU B 1 18 ? -5.426 -5.152 -10.547 1 92.25 18 LEU B CA 1
ATOM 991 C C . LEU B 1 18 ? -4.223 -5.902 -9.984 1 92.25 18 LEU B C 1
ATOM 993 O O . LEU B 1 18 ? -4.344 -7.055 -9.562 1 92.25 18 LEU B O 1
ATOM 997 N N . PHE B 1 19 ? -3.104 -5.246 -9.938 1 94.88 19 PHE B N 1
ATOM 998 C CA . PHE B 1 19 ? -1.879 -5.812 -9.391 1 94.88 19 PHE B CA 1
ATOM 999 C C . PHE B 1 19 ? -2.057 -6.16 -7.914 1 94.88 19 PHE B C 1
ATOM 1001 O O . PHE B 1 19 ? -1.72 -7.262 -7.484 1 94.88 19 PHE B O 1
ATOM 1008 N N . GLU B 1 20 ? -2.604 -5.266 -7.211 1 92.44 20 GLU B N 1
ATOM 1009 C CA . GLU B 1 20 ? -2.828 -5.477 -5.785 1 92.44 20 GLU B CA 1
ATOM 1010 C C . GLU B 1 20 ? -3.793 -6.633 -5.543 1 92.44 20 GLU B C 1
ATOM 1012 O O . GLU B 1 20 ? -3.598 -7.43 -4.621 1 92.44 20 GLU B O 1
ATOM 1017 N N . MET B 1 21 ? -4.758 -6.699 -6.32 1 93 21 MET B N 1
ATOM 1018 C CA . MET B 1 21 ? -5.703 -7.809 -6.223 1 93 21 MET B CA 1
ATOM 1019 C C . MET B 1 21 ? -5.02 -9.133 -6.535 1 93 21 MET B C 1
ATOM 1021 O O . MET B 1 21 ? -5.242 -10.133 -5.84 1 93 21 MET B O 1
ATOM 1025 N N . ALA B 1 22 ? -4.227 -9.164 -7.539 1 96.38 22 ALA B N 1
ATOM 1026 C CA . ALA B 1 22 ? -3.492 -10.367 -7.922 1 96.38 22 ALA B CA 1
ATOM 1027 C C . ALA B 1 22 ? -2.609 -10.859 -6.781 1 96.38 22 ALA B C 1
ATOM 1029 O O . ALA B 1 22 ? -2.518 -12.062 -6.527 1 96.38 22 ALA B O 1
ATOM 1030 N N . LEU B 1 23 ? -2.023 -9.914 -6.055 1 94.81 23 LEU B N 1
ATOM 1031 C CA . LEU B 1 23 ? -1.157 -10.273 -4.941 1 94.81 23 LEU B CA 1
ATOM 1032 C C . LEU B 1 23 ? -1.951 -10.969 -3.84 1 94.81 23 LEU B C 1
ATOM 1034 O O . LEU B 1 23 ? -1.424 -11.844 -3.145 1 94.81 23 LEU B O 1
ATOM 1038 N N . ALA B 1 24 ? -3.152 -10.547 -3.709 1 90.94 24 ALA B N 1
ATOM 1039 C CA . ALA B 1 24 ? -4.012 -11.141 -2.688 1 90.94 24 ALA B CA 1
ATOM 1040 C C . ALA B 1 24 ? -4.438 -12.547 -3.08 1 90.94 24 ALA B C 1
ATOM 1042 O O . ALA B 1 24 ? -4.613 -13.414 -2.221 1 90.94 24 ALA B O 1
ATOM 1043 N N . VAL B 1 25 ? -4.539 -12.742 -4.309 1 94.19 25 VAL B N 1
ATOM 1044 C CA . VAL B 1 25 ? -5.117 -13.977 -4.836 1 94.19 25 VAL B CA 1
ATOM 1045 C C . VAL B 1 25 ? -4.023 -15.031 -5.008 1 94.19 25 VAL B C 1
ATOM 1047 O O . VAL B 1 25 ? -4.238 -16.203 -4.734 1 94.19 25 VAL B O 1
ATOM 1050 N N . VAL B 1 26 ? -2.83 -14.625 -5.449 1 95.12 26 VAL B N 1
ATOM 1051 C CA . VAL B 1 26 ? -1.762 -15.57 -5.777 1 95.12 26 VAL B CA 1
ATOM 1052 C C . VAL B 1 26 ? -0.832 -15.734 -4.578 1 95.12 26 VAL B C 1
ATOM 1054 O O . VAL B 1 26 ? -0.259 -14.758 -4.09 1 95.12 26 VAL B O 1
ATOM 1057 N N . ASP B 1 27 ? -0.633 -16.953 -4.207 1 88.81 27 ASP B N 1
ATOM 1058 C CA . ASP B 1 27 ? 0.231 -17.281 -3.076 1 88.81 27 ASP B CA 1
ATOM 1059 C C . ASP B 1 27 ? 1.652 -16.766 -3.311 1 88.81 27 ASP B C 1
ATOM 1061 O O . ASP B 1 27 ? 2.18 -16.875 -4.422 1 88.81 27 ASP B O 1
ATOM 1065 N N . GLU B 1 28 ? 2.236 -16.266 -2.258 1 86.88 28 GLU B N 1
ATOM 1066 C CA . GLU B 1 28 ? 3.598 -15.742 -2.34 1 86.88 28 GLU B CA 1
ATOM 1067 C C . GLU B 1 28 ? 4.594 -16.844 -2.691 1 86.88 28 GLU B C 1
ATOM 1069 O O . GLU B 1 28 ? 5.621 -16.578 -3.318 1 86.88 28 GLU B O 1
ATOM 1074 N N . GLU B 1 29 ? 4.23 -17.984 -2.404 1 86.25 29 GLU B N 1
ATOM 1075 C CA . GLU B 1 29 ? 5.156 -19.094 -2.586 1 86.25 29 GLU B CA 1
ATOM 1076 C C . GLU B 1 29 ? 4.898 -19.828 -3.906 1 86.25 29 GLU B C 1
ATOM 1078 O O . GLU B 1 29 ? 5.625 -20.75 -4.266 1 86.25 29 GLU B O 1
ATOM 1083 N N . ASP B 1 30 ? 3.896 -19.453 -4.645 1 90.5 30 ASP B N 1
ATOM 1084 C CA . ASP B 1 30 ? 3.643 -20.047 -5.953 1 90.5 30 ASP B CA 1
ATOM 1085 C C . ASP B 1 30 ? 4.852 -19.906 -6.871 1 90.5 30 ASP B C 1
ATOM 1087 O O . ASP B 1 30 ? 5.336 -18.781 -7.09 1 90.5 30 ASP B O 1
ATOM 1091 N N . PRO B 1 31 ? 5.367 -21 -7.383 1 94.44 31 PRO B N 1
ATOM 1092 C CA . PRO B 1 31 ? 6.562 -20.922 -8.227 1 94.44 31 PRO B CA 1
ATOM 1093 C C . PRO B 1 31 ? 6.336 -20.094 -9.492 1 94.44 31 PRO B C 1
ATOM 1095 O O . PRO B 1 31 ? 7.289 -19.547 -10.055 1 94.44 31 PRO B O 1
ATOM 1098 N N . ASP B 1 32 ? 5.141 -19.953 -9.906 1 96.94 32 ASP B N 1
ATOM 1099 C CA . ASP B 1 32 ? 4.812 -19.172 -11.094 1 96.94 32 ASP B CA 1
ATOM 1100 C C . ASP B 1 32 ? 4.125 -17.859 -10.719 1 96.94 32 ASP B C 1
ATOM 1102 O O . ASP B 1 32 ? 3.365 -17.297 -11.508 1 96.94 32 ASP B O 1
ATOM 1106 N N . ARG B 1 33 ? 4.324 -17.406 -9.547 1 96.12 33 ARG B N 1
ATOM 1107 C CA . ARG B 1 33 ? 3.572 -16.281 -9 1 96.12 33 ARG B CA 1
ATOM 1108 C C . ARG B 1 33 ? 3.57 -15.102 -9.969 1 96.12 33 ARG B C 1
ATOM 1110 O O . ARG B 1 33 ? 2.51 -14.57 -10.305 1 96.12 33 ARG B O 1
ATOM 1117 N N . TRP B 1 34 ? 4.762 -14.781 -10.469 1 96.5 34 TRP B N 1
ATOM 1118 C CA . TRP B 1 34 ? 4.879 -13.539 -11.219 1 96.5 34 TRP B CA 1
ATOM 1119 C C . TRP B 1 34 ? 4.309 -13.695 -12.625 1 96.5 34 TRP B C 1
ATOM 1121 O O . TRP B 1 34 ? 3.779 -12.742 -13.195 1 96.5 34 TRP B O 1
ATOM 1131 N N . LYS B 1 35 ? 4.391 -14.867 -13.117 1 97.44 35 LYS B N 1
ATOM 1132 C CA . LYS B 1 35 ? 3.709 -15.156 -14.375 1 97.44 35 LYS B CA 1
ATOM 1133 C C . LYS B 1 35 ? 2.199 -14.977 -14.234 1 97.44 35 LYS B C 1
ATOM 1135 O O . LYS B 1 35 ? 1.566 -14.352 -15.086 1 97.44 35 LYS B O 1
ATOM 1140 N N . VAL B 1 36 ? 1.612 -15.516 -13.18 1 97.5 36 VAL B N 1
ATOM 1141 C CA . VAL B 1 36 ? 0.174 -15.445 -12.945 1 97.5 36 VAL B CA 1
ATOM 1142 C C . VAL B 1 36 ? -0.234 -14 -12.672 1 97.5 36 VAL B C 1
ATOM 1144 O O . VAL B 1 36 ? -1.218 -13.508 -13.227 1 97.5 36 VAL B O 1
ATOM 1147 N N . VAL B 1 37 ? 0.538 -13.32 -11.828 1 97.38 37 VAL B N 1
ATOM 1148 C CA . VAL B 1 37 ? 0.25 -11.93 -11.484 1 97.38 37 VAL B CA 1
ATOM 1149 C C . VAL B 1 37 ? 0.28 -11.07 -12.742 1 97.38 37 VAL B C 1
ATOM 1151 O O . VAL B 1 37 ? -0.617 -10.25 -12.969 1 97.38 37 VAL B O 1
ATOM 1154 N N . ALA B 1 38 ? 1.291 -11.242 -13.602 1 97.19 38 ALA B N 1
ATOM 1155 C CA . ALA B 1 38 ? 1.385 -10.484 -14.836 1 97.19 38 ALA B CA 1
ATOM 1156 C C . ALA B 1 38 ? 0.15 -10.695 -15.711 1 97.19 38 ALA B C 1
ATOM 1158 O O . ALA B 1 38 ? -0.39 -9.742 -16.281 1 97.19 38 ALA B O 1
ATOM 1159 N N . ALA B 1 39 ? -0.302 -11.898 -15.781 1 97.19 39 ALA B N 1
ATOM 1160 C CA . ALA B 1 39 ? -1.485 -12.219 -16.578 1 97.19 39 ALA B CA 1
ATOM 1161 C C . ALA B 1 39 ? -2.727 -11.531 -16.016 1 97.19 39 ALA B C 1
ATOM 1163 O O . ALA B 1 39 ? -3.566 -11.031 -16.766 1 97.19 39 ALA B O 1
ATOM 1164 N N . MET B 1 40 ? -2.855 -11.438 -14.727 1 96.12 40 MET B N 1
ATOM 1165 C CA . MET B 1 40 ? -4.031 -10.883 -14.055 1 96.12 40 MET B CA 1
ATOM 1166 C C . MET B 1 40 ? -4.09 -9.367 -14.219 1 96.12 40 MET B C 1
ATOM 1168 O O . MET B 1 40 ? -5.16 -8.773 -14.117 1 96.12 40 MET B O 1
ATOM 1172 N N . VAL B 1 41 ? -2.998 -8.656 -14.43 1 95.25 41 VAL B N 1
ATOM 1173 C CA . VAL B 1 41 ? -2.975 -7.215 -14.617 1 95.25 41 VAL B CA 1
ATOM 1174 C C . VAL B 1 41 ? -3.42 -6.867 -16.031 1 95.25 41 VAL B C 1
ATOM 1176 O O . VAL B 1 41 ? -3.762 -5.719 -16.328 1 95.25 41 VAL B O 1
ATOM 1179 N N . GLY B 1 42 ? -3.488 -7.754 -16.906 1 88.69 42 GLY B N 1
ATOM 1180 C CA . GLY B 1 42 ? -3.99 -7.504 -18.25 1 88.69 42 GLY B CA 1
ATOM 1181 C C . GLY B 1 42 ? -3.016 -7.914 -19.328 1 88.69 42 GLY B C 1
ATOM 1182 O O . GLY B 1 42 ? -3.225 -7.605 -20.5 1 88.69 42 GLY B O 1
ATOM 1183 N N . GLY B 1 43 ? -1.985 -8.477 -18.969 1 81.62 43 GLY B N 1
ATOM 1184 C CA . GLY B 1 43 ? -1.082 -9.062 -19.953 1 81.62 43 GLY B CA 1
ATOM 1185 C C . GLY B 1 43 ? -0.142 -8.047 -20.578 1 81.62 43 GLY B C 1
ATOM 1186 O O . GLY B 1 43 ? 0.708 -8.398 -21.391 1 81.62 43 GLY B O 1
ATOM 1187 N N . ARG B 1 44 ? -0.253 -6.785 -20.172 1 87.75 44 ARG B N 1
ATOM 1188 C CA . ARG B 1 44 ? 0.627 -5.777 -20.75 1 87.75 44 ARG B CA 1
ATOM 1189 C C . ARG B 1 44 ? 1.872 -5.578 -19.906 1 87.75 44 ARG B C 1
ATOM 1191 O O . ARG B 1 44 ? 2.797 -4.863 -20.297 1 87.75 44 ARG B O 1
ATOM 1198 N N . LYS B 1 45 ? 1.895 -6.078 -18.766 1 93.94 45 LYS B N 1
ATOM 1199 C CA . LYS B 1 45 ? 3.055 -6.051 -17.891 1 93.94 45 LYS B CA 1
ATOM 1200 C C . LYS B 1 45 ? 3.773 -7.395 -17.875 1 93.94 45 LYS B C 1
ATOM 1202 O O . LYS B 1 45 ? 3.131 -8.445 -17.844 1 93.94 45 LYS B O 1
ATOM 1207 N N . SER B 1 46 ? 5.109 -7.281 -18.016 1 94.06 46 SER B N 1
AT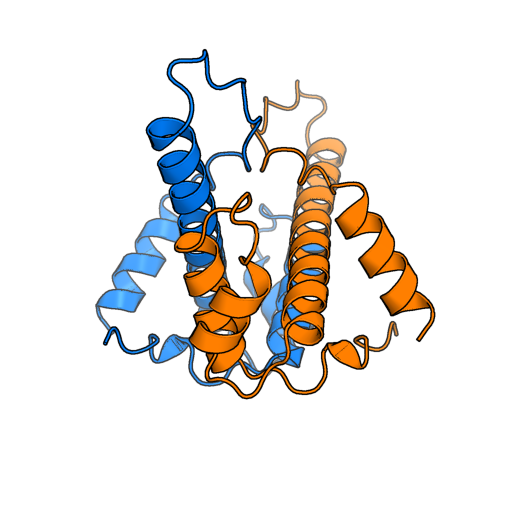OM 1208 C CA . SER B 1 46 ? 5.91 -8.5 -17.953 1 94.06 46 SER B CA 1
ATOM 1209 C C . SER B 1 46 ? 6.07 -8.992 -16.516 1 94.06 46 SER B C 1
ATOM 1211 O O . SER B 1 46 ? 5.746 -8.273 -15.57 1 94.06 46 SER B O 1
ATOM 1213 N N . GLU B 1 47 ? 6.633 -10.203 -16.391 1 95.12 47 GLU B N 1
ATOM 1214 C CA . GLU B 1 47 ? 6.969 -10.742 -15.078 1 95.12 47 GLU B CA 1
ATOM 1215 C C . GLU B 1 47 ? 7.926 -9.82 -14.328 1 95.12 47 GLU B C 1
ATOM 1217 O O . GLU B 1 47 ? 7.75 -9.57 -13.133 1 95.12 47 GLU B O 1
ATOM 1222 N N . GLU B 1 48 ? 8.852 -9.352 -15.047 1 90.94 48 GLU B N 1
ATOM 1223 C CA . GLU B 1 48 ? 9.828 -8.438 -14.445 1 90.94 48 GLU B CA 1
ATOM 1224 C C . GLU B 1 48 ? 9.156 -7.145 -13.984 1 90.94 48 GLU B C 1
ATOM 1226 O O . GLU B 1 48 ? 9.461 -6.629 -12.906 1 90.94 48 GLU B O 1
ATOM 1231 N N . ASP B 1 49 ? 8.242 -6.645 -14.781 1 92.94 49 ASP B N 1
ATOM 1232 C CA . ASP B 1 49 ? 7.531 -5.418 -14.43 1 92.94 49 ASP B CA 1
ATOM 1233 C C . ASP B 1 49 ? 6.781 -5.578 -13.109 1 92.94 49 ASP B C 1
ATOM 1235 O O . ASP B 1 49 ? 6.848 -4.707 -12.242 1 92.94 49 ASP B O 1
ATOM 1239 N N . VAL B 1 50 ? 6.098 -6.641 -12.961 1 94.56 50 VAL B N 1
ATOM 1240 C CA . VAL B 1 50 ? 5.27 -6.805 -11.773 1 94.56 50 VAL B CA 1
ATOM 1241 C C . VAL B 1 50 ? 6.156 -7.09 -10.562 1 94.56 50 VAL B C 1
ATOM 1243 O O . VAL B 1 50 ? 5.832 -6.684 -9.438 1 94.56 50 VAL B O 1
ATOM 1246 N N . GLN B 1 51 ? 7.238 -7.73 -10.75 1 90.25 51 GLN B N 1
ATOM 1247 C CA . GLN B 1 51 ? 8.18 -7.93 -9.656 1 90.25 51 GLN B CA 1
ATOM 1248 C C . GLN B 1 51 ? 8.734 -6.594 -9.164 1 90.25 51 GLN B C 1
ATOM 1250 O O . GLN B 1 51 ? 8.789 -6.348 -7.953 1 90.25 51 GLN B O 1
ATOM 1255 N N . LYS B 1 52 ? 9.117 -5.824 -10.055 1 88.38 52 LYS B N 1
ATOM 1256 C CA . LYS B 1 52 ? 9.633 -4.508 -9.695 1 88.38 52 LYS B CA 1
ATOM 1257 C C . LYS B 1 52 ? 8.562 -3.668 -9.008 1 88.38 52 LYS B C 1
ATOM 1259 O O . LYS B 1 52 ? 8.844 -2.971 -8.031 1 88.38 52 LYS B O 1
ATOM 1264 N N . HIS B 1 53 ? 7.355 -3.715 -9.523 1 91.38 53 HIS B N 1
ATOM 1265 C CA . HIS B 1 53 ? 6.242 -2.99 -8.922 1 91.38 53 HIS B CA 1
ATOM 1266 C C . HIS B 1 53 ? 5.977 -3.473 -7.5 1 91.38 53 HIS B C 1
ATOM 1268 O O . HIS B 1 53 ? 5.578 -2.686 -6.641 1 91.38 53 HIS B O 1
ATOM 1274 N N . TYR B 1 54 ? 6.234 -4.746 -7.34 1 90.81 54 TYR B N 1
ATOM 1275 C CA . TYR B 1 54 ? 6.094 -5.312 -6.004 1 90.81 54 TYR B CA 1
ATOM 1276 C C . TYR B 1 54 ? 7.129 -4.73 -5.047 1 90.81 54 TYR B C 1
ATOM 1278 O O . TYR B 1 54 ? 6.801 -4.355 -3.92 1 90.81 54 TYR B O 1
ATOM 1286 N N . VAL B 1 55 ? 8.281 -4.633 -5.473 1 85 55 VAL B N 1
ATOM 1287 C CA . VAL B 1 55 ? 9.344 -4.062 -4.648 1 85 55 VAL B CA 1
ATOM 1288 C C . VAL B 1 55 ? 9.016 -2.609 -4.316 1 85 55 VAL B C 1
ATOM 1290 O O . VAL B 1 55 ? 9.164 -2.18 -3.17 1 85 55 VAL B O 1
ATOM 1293 N N . ILE B 1 56 ? 8.555 -1.9 -5.242 1 86.12 56 ILE B N 1
ATOM 1294 C CA . ILE B 1 56 ? 8.188 -0.503 -5.043 1 86.12 56 ILE B CA 1
ATOM 1295 C C . ILE B 1 56 ? 7.047 -0.407 -4.031 1 86.12 56 ILE B C 1
ATOM 1297 O O . ILE B 1 56 ? 7.07 0.443 -3.137 1 86.12 56 ILE B O 1
ATOM 1301 N N . LEU B 1 57 ? 6.07 -1.245 -4.188 1 88.38 57 LEU B N 1
ATOM 1302 C CA . LEU B 1 57 ? 4.969 -1.294 -3.232 1 88.38 57 LEU B CA 1
ATOM 1303 C C . LEU B 1 57 ? 5.488 -1.51 -1.814 1 88.38 57 LEU B C 1
ATOM 1305 O O . LEU B 1 57 ? 5.062 -0.823 -0.882 1 88.38 57 LEU B O 1
ATOM 1309 N N . LEU B 1 58 ? 6.445 -2.412 -1.676 1 83.75 58 LEU B N 1
ATOM 1310 C CA . LEU B 1 58 ? 7.004 -2.707 -0.361 1 83.75 58 LEU B CA 1
ATOM 1311 C C . LEU B 1 58 ? 7.773 -1.507 0.184 1 83.75 58 LEU B C 1
ATOM 1313 O O . LEU B 1 58 ? 7.684 -1.196 1.374 1 83.75 58 LEU B O 1
ATOM 1317 N N . GLU B 1 59 ? 8.484 -0.896 -0.644 1 82.69 59 GLU B N 1
ATOM 1318 C CA . GLU B 1 59 ? 9.219 0.298 -0.234 1 82.69 59 GLU B CA 1
ATOM 1319 C C . GLU B 1 59 ? 8.266 1.401 0.222 1 82.69 59 GLU B C 1
ATOM 1321 O O . GLU B 1 59 ? 8.516 2.068 1.228 1 82.69 59 GLU B O 1
ATOM 1326 N N . ASP B 1 60 ? 7.215 1.6 -0.524 1 84.25 60 ASP B N 1
ATOM 1327 C CA . ASP B 1 60 ? 6.219 2.6 -0.152 1 84.25 60 ASP B CA 1
ATOM 1328 C C . ASP B 1 60 ? 5.633 2.305 1.227 1 84.25 60 ASP B C 1
ATOM 1330 O O . ASP B 1 60 ? 5.52 3.203 2.064 1 84.25 60 ASP B O 1
ATOM 1334 N N . LEU B 1 61 ? 5.32 1.07 1.439 1 84.69 61 LEU B N 1
ATOM 1335 C CA . LEU B 1 61 ? 4.742 0.664 2.717 1 84.69 61 LEU B CA 1
ATOM 1336 C C . LEU B 1 61 ? 5.734 0.884 3.854 1 84.69 61 LEU B C 1
ATOM 1338 O O . LEU B 1 61 ? 5.355 1.354 4.93 1 84.69 61 LEU B O 1
ATOM 1342 N N . GLN B 1 62 ? 6.93 0.582 3.631 1 82.06 62 GLN B N 1
ATOM 1343 C CA . GLN B 1 62 ? 7.965 0.785 4.641 1 82.06 62 GLN B CA 1
ATOM 1344 C C . GLN B 1 62 ? 8.133 2.268 4.961 1 82.06 62 GLN B C 1
ATOM 1346 O O . GLN B 1 62 ? 8.344 2.637 6.121 1 82.06 62 GLN B O 1
ATOM 1351 N N . GLY B 1 63 ? 8.102 3.035 3.945 1 83.56 63 GLY B N 1
ATOM 1352 C CA . GLY B 1 63 ? 8.195 4.473 4.152 1 83.56 63 GLY B CA 1
ATOM 1353 C C . GLY B 1 63 ? 7.094 5.02 5.031 1 83.56 63 GLY B C 1
ATOM 1354 O O . GLY B 1 63 ? 7.355 5.797 5.957 1 83.56 63 GLY B O 1
ATOM 1355 N N . ILE B 1 64 ? 5.93 4.641 4.758 1 86.56 64 ILE B N 1
ATOM 1356 C CA . ILE B 1 64 ? 4.777 5.098 5.527 1 86.56 64 ILE B CA 1
ATOM 1357 C C . ILE B 1 64 ? 4.91 4.641 6.977 1 86.56 64 ILE B C 1
ATOM 1359 O O . ILE B 1 64 ? 4.723 5.43 7.902 1 86.56 64 ILE B O 1
ATOM 1363 N N . GLU B 1 65 ? 5.301 3.402 7.164 1 81.56 65 GLU B N 1
ATOM 1364 C CA . GLU B 1 65 ? 5.461 2.818 8.492 1 81.56 65 GLU B CA 1
ATOM 1365 C C . GLU B 1 65 ? 6.566 3.523 9.273 1 81.56 65 GLU B C 1
ATOM 1367 O O . GLU B 1 65 ? 6.418 3.789 10.469 1 81.56 65 GLU B O 1
ATOM 1372 N N . SER B 1 66 ? 7.609 3.701 8.688 1 81.75 66 SER B N 1
ATOM 1373 C CA . SER B 1 66 ? 8.719 4.395 9.336 1 81.75 66 SER B CA 1
ATOM 1374 C C . SER B 1 66 ? 8.305 5.785 9.797 1 81.75 66 SER B C 1
ATOM 1376 O O . SER B 1 66 ? 8.672 6.215 10.898 1 81.75 66 SER B O 1
ATOM 1378 N N . GLY B 1 67 ? 7.613 6.504 8.969 1 82.44 67 GLY B N 1
ATOM 1379 C CA . GLY B 1 67 ? 7.094 7.801 9.367 1 82.44 67 GLY B CA 1
ATOM 1380 C C . GLY B 1 67 ? 6.238 7.738 10.617 1 82.44 67 GLY B C 1
ATOM 1381 O O . GLY B 1 67 ? 6.402 8.547 11.531 1 82.44 67 GLY B O 1
ATOM 1382 N N . LYS B 1 68 ? 5.332 6.797 10.664 1 79.62 68 LYS B N 1
ATOM 1383 C CA . LYS B 1 68 ? 4.473 6.598 11.828 1 79.62 68 LYS B CA 1
ATOM 1384 C C . LYS B 1 68 ? 5.293 6.359 13.094 1 79.62 68 LYS B C 1
ATOM 1386 O O . LYS B 1 68 ? 4.992 6.914 14.148 1 79.62 68 LYS B O 1
ATOM 1391 N N . LEU B 1 69 ? 6.281 5.547 12.984 1 79.19 69 LEU B N 1
ATOM 1392 C CA . LEU B 1 69 ? 7.148 5.223 14.109 1 79.19 69 LEU B CA 1
ATOM 1393 C C . LEU B 1 69 ? 7.918 6.453 14.586 1 79.19 69 LEU B C 1
ATOM 1395 O O . LEU B 1 69 ? 8.031 6.699 15.789 1 79.19 69 LEU B O 1
ATOM 1399 N N . ASP B 1 70 ? 8.359 7.191 13.648 1 82 70 ASP B N 1
ATOM 1400 C CA . ASP B 1 70 ? 9.109 8.398 13.961 1 82 70 ASP B CA 1
ATOM 1401 C C . ASP B 1 70 ? 8.25 9.391 14.742 1 82 70 ASP B C 1
ATOM 1403 O O . ASP B 1 70 ? 8.703 9.961 15.742 1 82 70 ASP B O 1
ATOM 1407 N N . HIS B 1 71 ? 7.043 9.594 14.43 1 82.19 71 HIS B N 1
ATOM 1408 C CA . HIS B 1 71 ? 6.156 10.555 15.078 1 82.19 71 HIS B CA 1
ATOM 1409 C C . HIS B 1 71 ? 5.746 10.078 16.469 1 82.19 71 HIS B C 1
ATOM 1411 O O . HIS B 1 71 ? 5.523 10.891 17.359 1 82.19 71 HIS B O 1
ATOM 1417 N N . THR B 1 72 ? 5.574 8.727 16.547 1 77.81 72 THR B N 1
ATOM 1418 C CA . THR B 1 72 ? 5.242 8.156 17.844 1 77.81 72 THR B CA 1
ATOM 1419 C C . THR B 1 72 ? 6.402 8.32 18.828 1 77.81 72 THR B C 1
ATOM 1421 O O . THR B 1 72 ? 6.191 8.586 20.016 1 77.81 72 THR B O 1
ATOM 1424 N N . LEU B 1 73 ? 7.539 8.078 18.406 1 74.75 73 LEU B N 1
ATOM 1425 C CA . LEU B 1 73 ? 8.719 8.203 19.25 1 74.75 73 LEU B CA 1
ATOM 1426 C C . LEU B 1 73 ? 8.961 9.656 19.641 1 74.75 73 LEU B C 1
ATOM 1428 O O . LEU B 1 73 ? 9.367 9.938 20.766 1 74.75 73 LEU B O 1
ATOM 1432 N N . VAL B 1 74 ? 8.742 10.484 18.719 1 72.44 74 VAL B N 1
ATOM 1433 C CA . VAL B 1 74 ? 8.984 11.898 19.016 1 72.44 74 VAL B CA 1
ATOM 1434 C C . VAL B 1 74 ? 7.895 12.422 19.938 1 72.44 74 VAL B C 1
ATOM 1436 O O . VAL B 1 74 ? 8.156 13.266 20.797 1 72.44 74 VAL B O 1
ATOM 1439 N N . GLY B 1 75 ? 6.68 12.023 19.812 1 59.44 75 GLY B N 1
ATOM 1440 C CA . GLY B 1 75 ? 5.609 12.539 20.656 1 59.44 75 GLY B CA 1
ATOM 1441 C C . GLY B 1 75 ? 5.57 11.898 22.031 1 59.44 75 GLY B C 1
ATOM 1442 O O . GLY B 1 75 ? 5.055 12.492 22.984 1 59.44 75 GLY B O 1
ATOM 1443 N N . GLU B 1 76 ? 5.336 10.508 22.406 1 53 76 GLU B N 1
ATOM 1444 C CA . GLU B 1 76 ? 5.223 9.852 23.703 1 53 76 GLU B CA 1
ATOM 1445 C C . GLU B 1 76 ? 6.59 9.703 24.375 1 53 76 GLU B C 1
ATOM 1447 O O . GLU B 1 76 ? 7.555 9.289 23.734 1 53 76 GLU B O 1
ATOM 1452 N N . ALA B 1 77 ? 7.148 10.336 25.641 1 43.22 77 ALA B N 1
ATOM 1453 C CA . ALA B 1 77 ? 7.84 9.578 26.688 1 43.22 77 ALA B CA 1
ATOM 1454 C C . ALA B 1 77 ? 7.367 8.125 26.719 1 43.22 77 ALA B C 1
ATOM 1456 O O . ALA B 1 77 ? 7.848 7.332 27.531 1 43.22 77 ALA B O 1
ATOM 1457 N N . GLN B 1 78 ? 6.09 7.855 26.797 1 38.78 78 GLN B N 1
ATOM 1458 C CA . GLN B 1 78 ? 5.312 6.695 27.203 1 38.78 78 GLN B CA 1
ATOM 1459 C C . GLN B 1 78 ? 5.613 5.488 26.312 1 38.78 78 GLN B C 1
ATOM 1461 O O . GLN B 1 78 ? 6.039 5.641 25.172 1 38.78 78 GLN B O 1
ATOM 1466 N N . PRO B 1 79 ? 5.578 4.242 27.078 1 36.19 79 PRO B N 1
ATOM 1467 C CA . PRO B 1 79 ? 5.855 2.92 26.516 1 36.19 79 PRO B CA 1
ATOM 1468 C C . PRO B 1 79 ? 5.18 2.711 25.156 1 36.19 79 PRO B C 1
ATOM 1470 O O . PRO B 1 79 ? 3.969 2.908 25.031 1 36.19 79 PRO B O 1
ATOM 1473 N N . CYS B 1 80 ? 5.645 3.229 24.312 1 37.62 80 CYS B N 1
ATOM 1474 C CA . CYS B 1 80 ? 5.246 3.088 22.922 1 37.62 80 CYS B CA 1
ATOM 1475 C C . CYS B 1 80 ? 4.625 1.719 22.656 1 37.62 80 CYS B C 1
ATOM 1477 O O . CYS B 1 80 ? 5.191 0.695 23.047 1 37.62 80 CYS B O 1
ATOM 1479 N N . VAL B 1 81 ? 3.363 1.535 22.922 1 34.81 81 VAL B N 1
ATOM 1480 C CA . VAL B 1 81 ? 2.467 0.427 22.609 1 34.81 81 VAL B CA 1
ATOM 1481 C C . VAL B 1 81 ? 2.963 -0.303 21.375 1 34.81 81 VAL B C 1
ATOM 1483 O O . VAL B 1 81 ? 3.604 0.299 20.5 1 34.81 81 VAL B O 1
ATOM 1486 N N . GLN B 1 82 ? 2.932 -1.595 21.391 1 33.38 82 GLN B N 1
ATOM 1487 C CA . GLN B 1 82 ? 3.09 -2.695 20.453 1 33.38 82 GLN B CA 1
ATOM 1488 C C . GLN B 1 82 ? 2.451 -2.363 19.109 1 33.38 82 GLN B C 1
ATOM 1490 O O . GLN B 1 82 ? 1.23 -2.438 18.953 1 33.38 82 GLN B O 1
ATOM 1495 N N . VAL B 1 83 ? 2.613 -1.112 18.688 1 34 83 VAL B N 1
ATOM 1496 C CA . VAL B 1 83 ? 2.059 -0.991 17.344 1 34 83 VAL B CA 1
ATOM 1497 C C . VAL B 1 83 ? 2.363 -2.254 16.531 1 34 83 VAL B C 1
ATOM 1499 O O . VAL B 1 83 ? 3.527 -2.605 16.344 1 34 83 VAL B O 1
ATOM 1502 N N . ASP B 1 84 ? 1.743 -3.277 16.875 1 33.97 84 ASP B N 1
ATOM 1503 C CA . ASP B 1 84 ? 1.683 -4.543 16.156 1 33.97 84 ASP B CA 1
ATOM 1504 C C . ASP B 1 84 ? 1.73 -4.312 14.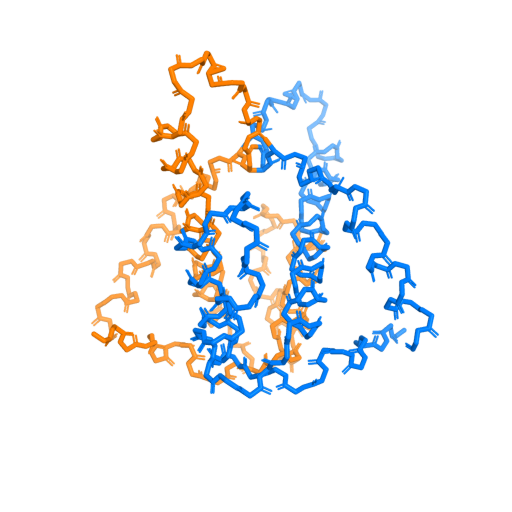641 1 33.97 84 ASP B C 1
ATOM 1506 O O . ASP B 1 84 ? 0.709 -4.012 14.023 1 33.97 84 ASP B O 1
ATOM 1510 N N . CYS B 1 85 ? 2.613 -3.439 14.227 1 37.34 85 CYS B N 1
ATOM 1511 C CA . CYS B 1 85 ? 2.979 -2.973 12.898 1 37.34 85 CYS B CA 1
ATOM 1512 C C . CYS B 1 85 ? 2.791 -4.078 11.859 1 37.34 85 CYS B C 1
ATOM 1514 O O . CYS B 1 85 ? 2.699 -5.254 12.211 1 37.34 85 CYS B O 1
ATOM 1516 N N . PHE B 1 86 ? 2.473 -3.656 10.508 1 35.78 86 PHE B N 1
ATOM 1517 C CA . PHE B 1 86 ? 2.705 -4.512 9.352 1 35.78 86 PHE B CA 1
ATOM 1518 C C . PHE B 1 86 ? 3.959 -5.355 9.547 1 35.78 86 PHE B C 1
ATOM 1520 O O . PHE B 1 86 ? 4.965 -4.871 10.078 1 35.78 86 PHE B O 1
ATOM 1527 N N . GLN B 1 87 ? 3.979 -6.516 10.047 1 34.66 87 GLN B N 1
ATOM 1528 C CA . GLN B 1 87 ? 5.133 -7.402 9.945 1 34.66 87 GLN B CA 1
ATOM 1529 C C . GLN B 1 87 ? 6.141 -6.883 8.93 1 34.66 87 GLN B C 1
ATOM 1531 O O . GLN B 1 87 ? 5.773 -6.16 7.996 1 34.66 87 GLN B O 1
ATOM 1536 N N . SER B 1 88 ? 7.52 -7.027 9.125 1 31.47 88 SER B N 1
ATOM 1537 C CA . SER B 1 88 ? 8.758 -7.066 8.352 1 31.47 88 SER B CA 1
ATOM 1538 C C . SER B 1 88 ? 8.492 -7.48 6.906 1 31.47 88 SER B C 1
ATOM 1540 O O . SER B 1 88 ? 8 -8.586 6.652 1 31.47 88 SER B O 1
ATOM 1542 N N . VAL B 1 89 ? 7.793 -6.695 6.121 1 35.5 89 VAL B N 1
ATOM 1543 C CA . VAL B 1 89 ? 8.133 -7.121 4.766 1 35.5 89 VAL B CA 1
ATOM 1544 C C . VAL B 1 89 ? 9.508 -7.781 4.762 1 35.5 89 VAL B C 1
ATOM 1546 O O . VAL B 1 89 ? 10.508 -7.148 5.117 1 35.5 89 VAL B O 1
ATOM 1549 N N . CYS B 1 90 ? 9.578 -8.891 5.309 1 36.66 90 CYS B N 1
ATOM 1550 C CA . CYS B 1 90 ? 10.828 -9.602 5.09 1 36.66 90 CYS B CA 1
ATOM 1551 C C . CYS B 1 90 ? 11.195 -9.617 3.613 1 36.66 90 CYS B C 1
ATOM 1553 O O . CYS B 1 90 ? 10.5 -10.219 2.797 1 36.66 90 CYS B O 1
ATOM 1555 N N . TRP B 1 91 ? 11.797 -8.578 3.24 1 41.03 91 TRP B N 1
ATOM 1556 C CA . TRP B 1 91 ? 12.414 -8.664 1.919 1 41.03 91 TRP B CA 1
ATOM 1557 C C . TRP B 1 91 ? 13.125 -10 1.73 1 41.03 91 TRP B C 1
ATOM 1559 O O . TRP B 1 91 ? 13.906 -10.414 2.584 1 41.03 91 TRP B O 1
ATOM 1569 N N . THR B 1 92 ? 12.461 -10.758 1.108 1 41.44 92 THR B N 1
ATOM 1570 C CA . THR B 1 92 ? 13.32 -11.883 0.752 1 41.44 92 THR B CA 1
ATOM 1571 C C . THR B 1 92 ? 14.594 -11.391 0.059 1 41.44 92 THR B C 1
ATOM 1573 O O . THR B 1 92 ? 14.672 -10.234 -0.349 1 41.44 92 THR B O 1
ATOM 1576 N N . ASP B 1 93 ? 15.57 -12.188 0.156 1 44.09 93 ASP B N 1
ATOM 1577 C CA . ASP B 1 93 ? 16.797 -11.938 -0.598 1 44.09 93 ASP B CA 1
ATOM 1578 C C . ASP B 1 93 ? 16.484 -11.508 -2.031 1 44.09 93 ASP B C 1
ATOM 1580 O O . ASP B 1 93 ? 17.172 -10.664 -2.6 1 44.09 93 ASP B O 1
ATOM 1584 N N . GLU B 1 94 ? 15.523 -12.016 -2.549 1 48.25 94 GLU B N 1
ATOM 1585 C CA . GLU B 1 94 ? 15.156 -11.719 -3.932 1 48.25 94 GLU B CA 1
ATOM 1586 C C . GLU B 1 94 ? 14.57 -10.32 -4.059 1 48.25 94 GLU B C 1
ATOM 1588 O O . GLU B 1 94 ? 14.836 -9.609 -5.035 1 48.25 94 GLU B O 1
ATOM 1593 N N . ASP B 1 95 ? 13.93 -9.984 -3.145 1 49.56 95 ASP B N 1
ATOM 1594 C CA . ASP B 1 95 ? 13.391 -8.625 -3.141 1 49.56 95 ASP B CA 1
ATOM 1595 C C . ASP B 1 95 ? 14.5 -7.586 -3.102 1 49.56 95 ASP B C 1
ATOM 1597 O O . ASP B 1 95 ? 14.438 -6.574 -3.801 1 49.56 95 ASP B O 1
ATOM 1601 N N . HIS B 1 96 ? 15.406 -7.863 -2.27 1 48.69 96 HIS B N 1
ATOM 1602 C CA . HIS B 1 96 ? 16.578 -6.992 -2.189 1 48.69 96 HIS B CA 1
ATOM 1603 C C . HIS B 1 96 ? 17.266 -6.875 -3.541 1 48.69 96 HIS B C 1
ATOM 1605 O O . HIS B 1 96 ? 17.703 -5.785 -3.932 1 48.69 96 HIS B O 1
ATOM 1611 N N . LYS B 1 97 ? 17.391 -7.949 -4.098 1 48.94 97 LYS B N 1
ATOM 1612 C CA . LYS B 1 97 ? 18.078 -7.969 -5.383 1 48.94 97 LYS B CA 1
ATOM 1613 C C . LYS B 1 97 ? 17.359 -7.113 -6.414 1 48.94 97 LYS B C 1
ATOM 1615 O O . LYS B 1 97 ? 17.984 -6.422 -7.215 1 48.94 97 LYS B O 1
ATOM 1620 N N . LEU B 1 98 ? 16.188 -7.152 -6.324 1 43.44 98 LEU B N 1
ATOM 1621 C CA . LEU B 1 98 ? 15.391 -6.422 -7.305 1 43.44 98 LEU B CA 1
ATOM 1622 C C . LEU B 1 98 ? 15.438 -4.922 -7.031 1 43.44 98 LEU B C 1
ATOM 1624 O O . LEU B 1 98 ? 15.492 -4.117 -7.965 1 43.44 98 LEU B O 1
ATOM 1628 N N . LEU B 1 99 ? 15.508 -4.527 -5.859 1 47.91 99 LEU B N 1
ATOM 1629 C CA . LEU B 1 99 ? 15.602 -3.117 -5.496 1 47.91 99 LEU B CA 1
ATOM 1630 C C . LEU B 1 99 ? 16.906 -2.512 -6 1 47.91 99 LEU B C 1
ATOM 1632 O O . LEU B 1 99 ? 16.922 -1.377 -6.48 1 47.91 99 LEU B O 1
ATOM 1636 N N . ILE B 1 100 ? 17.906 -3.223 -5.707 1 45.47 100 ILE B N 1
ATOM 1637 C CA . ILE B 1 100 ? 19.219 -2.791 -6.16 1 45.47 100 ILE B CA 1
ATOM 1638 C C . ILE B 1 100 ? 19.219 -2.596 -7.676 1 45.47 100 ILE B C 1
ATOM 1640 O O . ILE B 1 100 ? 19.766 -1.622 -8.188 1 45.47 100 ILE B O 1
ATOM 1644 N N . ARG B 1 101 ? 18.562 -3.416 -8.367 1 42.72 101 ARG B N 1
ATOM 1645 C CA . ARG B 1 101 ? 18.516 -3.299 -9.82 1 42.72 101 ARG B CA 1
ATOM 1646 C C . ARG B 1 101 ? 17.734 -2.061 -10.242 1 42.72 101 ARG B C 1
ATOM 1648 O O . ARG B 1 101 ? 18.062 -1.416 -11.234 1 42.72 101 ARG B O 1
ATOM 1655 N N . LEU B 1 102 ? 16.859 -1.789 -9.531 1 43.12 102 LEU B N 1
ATOM 1656 C CA . LEU B 1 102 ? 16.078 -0.595 -9.828 1 43.12 102 LEU B CA 1
ATOM 1657 C C . LEU B 1 102 ? 16.922 0.665 -9.664 1 43.12 102 LEU B C 1
ATOM 1659 O O . LEU B 1 102 ? 16.766 1.624 -10.422 1 43.12 102 LEU B O 1
ATOM 1663 N N . ASP B 1 103 ? 17.688 0.747 -8.672 1 43.56 103 ASP B N 1
ATOM 1664 C CA . ASP B 1 103 ? 18.547 1.903 -8.461 1 43.56 103 ASP B CA 1
ATOM 1665 C C . ASP B 1 103 ? 19.625 1.98 -9.539 1 43.56 103 ASP B C 1
ATOM 1667 O O . ASP B 1 103 ? 20.203 3.045 -9.773 1 43.56 103 ASP B O 1
ATOM 1671 N N . MET B 1 104 ? 19.969 0.861 -10.078 1 39.75 104 MET B N 1
ATOM 1672 C CA . MET B 1 104 ? 21.062 0.84 -11.031 1 39.75 104 MET B CA 1
ATOM 1673 C C . MET B 1 104 ? 20.578 1.202 -12.43 1 39.75 104 MET B C 1
ATOM 1675 O O . MET B 1 104 ? 21.359 1.676 -13.258 1 39.75 104 MET B O 1
ATOM 1679 N N . ASP B 1 105 ? 19.328 0.911 -12.664 1 36.94 105 ASP B N 1
ATOM 1680 C CA . ASP B 1 105 ? 18.969 1.202 -14.055 1 36.94 105 ASP B CA 1
ATOM 1681 C C . ASP B 1 105 ? 18.344 2.592 -14.172 1 36.94 105 ASP B C 1
ATOM 1683 O O . ASP B 1 105 ? 17.516 2.986 -13.344 1 36.94 105 ASP B O 1
#

InterPro domains:
  IPR001005 SANT/Myb domain [cd00167] (11-58)
  IPR009057 Homedomain-like superfamily [SSF46689] (11-65)
  IPR044636 Transcription factor RADIALIS-like [PTHR43952] (10-70)

Sequence (210 aa):
MDALPKVLYGWSWEENKLFEMALAVVDEEDPDRWKVVAAMVGGRKSEEDVQKHYVILLEDLQGIESGKLDHTLVGEAQPCVQVDCFQSVCWTDEDHKLLIRLDMDMDALPKVLYGWSWEENKLFEMALAVVDEEDPDRWKVVAAMVGGRKSEEDVQKHYVILLEDLQGIESGKLDHTLVGEAQPCVQVDCFQSVCWTDEDHKLLIRLDMD

Radius of gyration: 17.46 Å; Cα contacts (8 Å, |Δi|>4): 198; chains: 2; bounding box: 44×49×48 Å

Nearest PDB structures (foldseek):
  9esi-assembly1_W  TM=5.332E-01  e=4.328E-01  Schizosaccharomyces pombe
  9esi-assembly1_W  TM=5.332E-01  e=5.194E-01  Schizosaccharomyces pombe

=== Feature glossary ===
Key to the feature types in this record:

Secondary structure (8-state, DSSP). Secondary structure is the local, repeating backbone conformation. DSSP classifies it into eight states by reading the hydrogen-bond network: three helix types (H, G, I), two β types (E, B), two non-regular types (T, S), and unstructured coil (-).

Backbone torsions (φ/ψ). Backbone dihedral angles. Every residue except chain termini has a φ (preceding-C → N → Cα → C) and a ψ (N → Cα → C → next-N). They are reported in degrees following the IUPAC sign convention. Secondary structure is essentially a statement about which (φ, ψ) basin each residue occupies.

Predicted aligned error. Predicted Aligned Error (PAE) is an AlphaFold confidence matrix: entry (i, j) is the expected error in the position of residue j, in ångströms, when the prediction is superimposed on the true structure at residue i. Low PAE within a block of residues means that block is internally rigid and well-predicted; high PAE between two blocks means their relative placement is uncertain even if each block individually is confident.

B-factor. B-factor (Debye–Waller factor) reflects atomic displacement in the crystal lattice. It is an experimental observable (units Å²), not a prediction; low values mean the atom is pinned down, high values mean it moves or is heterogeneous across the crystal.

Secondary structure (3-state, P-SEA). Three-state secondary structure (P-SEA) collapses the eight DSSP classes into helix (a), strand (b), and coil (c). P-SEA assigns these from Cα geometry 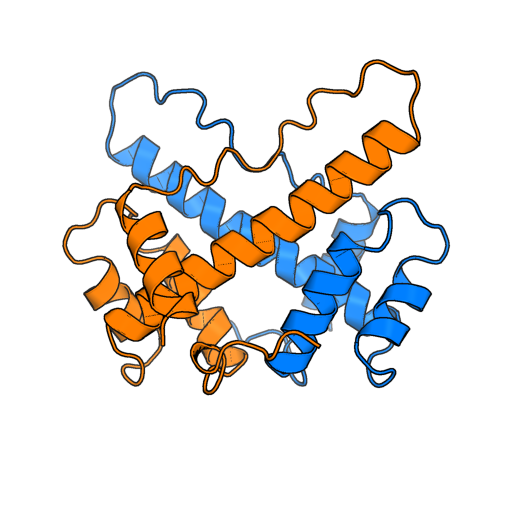alone — distances and angles — without requiring backbone oxygens, so it works on any Cα trace.

Sequence. Primary structure: the covalent order of the twenty standard amino acids along the backbone. Two proteins with the same sequence will (almost always) fold to the same structure; two with 30% identity often share a fold but not the details.

pLDDT. pLDDT is the predicted lDDT-Cα score: AlphaFold's confidence that the local environment of each residue (all inter-atomic distances within 15 Å) is correctly placed. It is a per-residue number between 0 and 100, with higher meaning more reliable.

InterPro / GO / CATH / organism. Functional annotations link the protein to curated databases. InterPro entries identify conserved domains and families by matching the sequence against member-database signatures (Pfam, PROSITE, CDD, …). Gene Ontology (GO) terms describe molecular function, biological process, and cellular component in a controlled vocabulary. CATH places the structure in a hierarchical fold classification (Class/Architecture/Topology/Homologous-superfamily). The organism is the source species.

Contact-map, Ramachandran, and PAE plots. Three diagnostic plots accompany the record. The Cα contact map visualizes the tertiary structure as a 2D adjacency matrix (8 Å cutoff, sequence-local contacts suppressed). The Ramachandran plot shows the distribution of backbone (φ, ψ) torsions, with points in the α and β basins reflecting secondary structure content. The PAE plot shows AlphaFold's inter-residue confidence as a color matrix.

mmCIF coordinates. The mmCIF table is the protein's shape written out atom by atom. For each backbone N, Cα, C, and carbonyl O, it records an (x, y, z) coordinate triple in Å plus the residue type, chain letter, and residue number.

Radius of gyration, Cα contacts, bounding box. Three whole-structure scalars: the radius of gyration (RMS distance of Cα from centroid, in Å), the count of Cα–Cα contacts (pairs closer than 8 Å and separated by more than four residues in sequence — i.e. tertiary, not local, contacts), and the bounding-box dimensions. Together they distinguish compact globular folds from extended fibres or disordered chains.

Foldseek 3Di. The Foldseek 3Di string encodes local tertiary geometry as a 20-letter alphabet — one character per residue — derived from the relative positions of nearby Cα atoms. Unlike the amino-acid sequence, 3Di is a direct function of the 3D structure, so two proteins with the same fold have similar 3Di strings even at low sequence identity.

Rendered structure images. Six rendered views show the 3D structure from the faces of a cube — i.e. along ±x, ±y, ±z. Rendering representation is drawn randomly per protein from cartoon (secondary-structure ribbons), sticks (backbone bonds), or molecular surface; coloring is either N→C rainbow (blue at the N-terminus through red at the C-terminus) or one color per chain.

Nearest PDB structures. The Foldseek neighbor list gives the closest experimentally determined structures in the PDB, ranked by structural alignment. TM-score near 1 means near-identical fold; near 0.3 means only rough topology match. This is how one finds what a novel AlphaFold prediction most resembles in the solved-structure universe.

Solvent-accessible surface area. SASA measures how much of the protein is reachable by solvent. It is computed by rolling a water-sized probe over the atomic surface and summing the exposed area (Å²). Per-residue SASA distinguishes core (buried, low SASA) from surface (exposed, high SASA) residues; total SASA is a whole-molecule size measure.